Protein AF-A0A3R6ILR3-F1 (afdb_monomer)

Radius of gyration: 20.36 Å; Cα contacts (8 Å, |Δi|>4): 216; chains: 1; bounding box: 52×35×65 Å

Mean predicted aligned error: 4.68 Å

Foldseek 3Di:
DEAAAEDPPADLLLRLVSLVVCCLQQVCLVQWWRQFDPHPQDDDDPVQCVVVVHQPPPQFFPDRSRRVNRLPPIGTPNGDYDYDPVSYHYDYHQDPVRSLVSLLLCVLCLVVGPPSVVSVVVVVCLLPVLVVQLVVLVVQLVVCVVVVPVVSNVVSVVSNVVSLVVQLVVQCVSCCSPDVPDDSNCRVVSSNCVVVVNVVSVVVSVVDDSVVGTPDDD

Nearest PDB structures (foldseek):
  4whe-assembly1_A  TM=4.565E-01  e=4.156E+00  Escherichia coli K-12
  9had-assembly1_A  TM=4.867E-01  e=7.667E+00  Dermatophagoides farinae

Solvent-accessible surface area (backbone atoms only — not comparable to full-atom values): 12214 Å² total; per-residue (Å²): 64,33,50,58,45,65,37,85,87,32,57,60,70,56,44,52,52,50,52,55,54,45,50,55,31,51,52,37,14,69,74,39,24,27,53,41,38,97,42,100,34,73,79,78,60,68,68,59,40,61,72,65,52,59,72,65,93,55,68,58,42,72,57,54,68,50,28,50,49,31,43,72,67,25,43,78,76,69,30,67,68,50,78,56,76,90,65,47,44,77,39,77,58,66,49,75,65,54,51,54,48,56,54,42,40,49,63,66,46,50,81,78,44,69,72,44,66,65,56,48,51,54,54,46,50,69,56,45,54,62,51,52,54,51,52,51,41,51,50,50,31,52,50,18,55,77,68,67,35,62,67,55,30,50,52,28,52,50,50,47,50,49,54,52,51,54,48,26,53,53,49,38,66,66,38,44,82,84,45,77,82,61,62,50,84,52,45,50,59,51,60,68,44,44,61,59,52,52,48,53,49,53,55,50,46,71,74,45,70,69,57,83,46,32,64,61,80,127

Secondary structure (DSSP, 8-state):
-B-EEEPTTS-HHHHHHHHHHHHHHHHHHHHT-----SSS-----HHHHHHTTTTTT-TTBSS-HHHHHHHHH--TT----B--GGG-EEEPPPPHHHHHHHHHHHHHHGGG-TTHHHHHHHHHHHHHHHHHHHHHHHHHHHHHHHTT-HHHHHHHHHHHHHHHHHHHHHHHHHHHTT-TTS-GGGHHHHHHHHHHHHHHHHHHHHHS-SGGGBSS--

Organism: NCBI:txid165179

pLDDT: mean 91.29, std 5.54, range [48.09, 96.56]

Structure (mmCIF, N/CA/C/O backbone):
data_AF-A0A3R6ILR3-F1
#
_entry.id   AF-A0A3R6ILR3-F1
#
loop_
_atom_site.group_PDB
_atom_site.id
_atom_site.type_symbol
_atom_site.label_atom_id
_atom_site.label_alt_id
_atom_site.label_comp_id
_atom_site.label_asym_id
_atom_site.label_entity_id
_atom_site.label_seq_id
_atom_site.pdbx_PDB_ins_code
_atom_site.Cartn_x
_atom_site.Cartn_y
_atom_site.Cartn_z
_atom_site.occupancy
_atom_site.B_iso_or_equiv
_atom_site.auth_seq_id
_atom_site.auth_comp_id
_atom_site.auth_asym_id
_atom_site.auth_atom_id
_atom_site.pdbx_PDB_model_num
ATOM 1 N N . MET A 1 1 ? 0.992 -6.464 -16.273 1.00 92.69 1 MET A N 1
ATOM 2 C CA . MET A 1 1 ? 1.696 -6.332 -14.974 1.00 92.69 1 MET A CA 1
ATOM 3 C C . MET A 1 1 ? 1.187 -7.411 -14.042 1.00 92.69 1 MET A C 1
ATOM 5 O O . MET A 1 1 ? -0.019 -7.474 -13.853 1.00 92.69 1 MET A O 1
ATOM 9 N N . GLY A 1 2 ? 2.061 -8.242 -13.489 1.00 93.94 2 GLY A N 1
ATOM 10 C CA . GLY A 1 2 ? 1.676 -9.306 -12.565 1.00 93.94 2 GLY A CA 1
ATOM 11 C C . GLY A 1 2 ? 2.107 -9.040 -11.126 1.00 93.94 2 GLY A C 1
ATOM 12 O O . GLY A 1 2 ? 2.904 -8.136 -10.842 1.00 93.94 2 GLY A O 1
ATOM 13 N N . TYR A 1 3 ? 1.557 -9.832 -10.210 1.00 95.12 3 TYR A N 1
ATOM 14 C CA . TYR A 1 3 ? 1.951 -9.830 -8.807 1.00 95.12 3 TYR A CA 1
ATOM 15 C C . TYR A 1 3 ? 3.264 -10.603 -8.593 1.00 95.12 3 TYR A C 1
ATOM 17 O O . TYR A 1 3 ? 3.607 -11.516 -9.350 1.00 95.12 3 TYR A O 1
ATOM 25 N N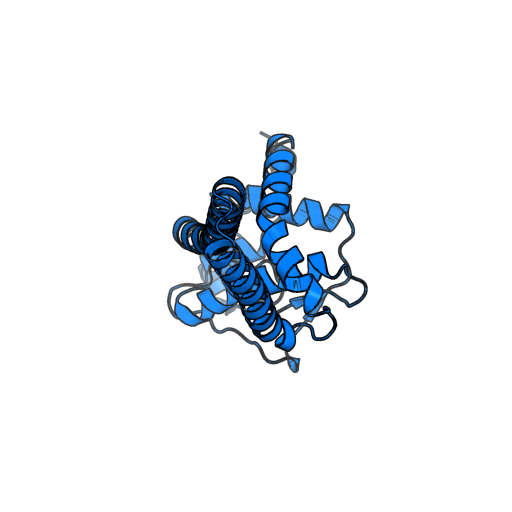 . VAL A 1 4 ? 4.025 -10.198 -7.573 1.00 95.38 4 VAL A N 1
ATOM 26 C CA . VAL A 1 4 ? 5.213 -10.920 -7.102 1.00 95.38 4 VAL A CA 1
ATOM 27 C C . VAL A 1 4 ? 5.116 -11.064 -5.593 1.00 95.38 4 VAL A C 1
ATOM 29 O O . VAL A 1 4 ? 5.166 -10.065 -4.866 1.00 95.38 4 VAL A O 1
ATOM 32 N N . ALA A 1 5 ? 4.976 -12.307 -5.146 1.00 94.69 5 ALA A N 1
ATOM 33 C CA . ALA A 1 5 ? 4.930 -12.676 -3.744 1.00 94.69 5 ALA A CA 1
ATOM 34 C C . ALA A 1 5 ? 6.331 -12.606 -3.124 1.00 94.69 5 ALA A C 1
ATOM 36 O O . ALA A 1 5 ? 7.346 -12.822 -3.791 1.00 94.69 5 ALA A O 1
ATOM 37 N N . LEU A 1 6 ? 6.384 -12.293 -1.832 1.00 95.44 6 LEU A N 1
ATOM 38 C CA . LEU A 1 6 ? 7.575 -12.540 -1.022 1.00 95.44 6 LEU A CA 1
ATOM 39 C C . LEU A 1 6 ? 7.429 -13.923 -0.400 1.00 95.44 6 LEU A C 1
ATOM 41 O O . LEU A 1 6 ? 6.322 -14.292 -0.012 1.00 95.44 6 LEU A O 1
ATOM 45 N N . ASP A 1 7 ? 8.532 -14.653 -0.309 1.00 93.94 7 ASP A N 1
ATOM 46 C CA . ASP A 1 7 ? 8.564 -15.970 0.319 1.00 93.94 7 ASP A CA 1
ATOM 47 C C . ASP A 1 7 ? 8.030 -15.988 1.767 1.00 93.94 7 ASP A C 1
ATOM 49 O O . ASP A 1 7 ? 7.866 -14.962 2.445 1.00 93.94 7 ASP A O 1
ATOM 53 N N . GLU A 1 8 ? 7.754 -17.191 2.267 1.00 91.94 8 GLU A N 1
ATOM 54 C CA . GLU A 1 8 ? 7.189 -17.369 3.605 1.00 91.94 8 GLU A CA 1
ATOM 55 C C . GLU A 1 8 ? 8.168 -16.996 4.726 1.00 91.94 8 GLU A C 1
ATOM 57 O O . GLU A 1 8 ? 7.726 -16.534 5.784 1.00 91.94 8 GLU A O 1
ATOM 62 N N . GLU A 1 9 ? 9.478 -17.107 4.475 1.00 93.50 9 GLU A N 1
ATOM 63 C CA . GLU A 1 9 ? 10.548 -16.702 5.397 1.00 93.50 9 GLU A CA 1
ATOM 64 C C . GLU A 1 9 ? 10.551 -15.188 5.663 1.00 93.50 9 GLU A C 1
ATOM 66 O O . GLU A 1 9 ? 11.005 -14.705 6.711 1.00 93.50 9 GLU A O 1
ATOM 71 N N . THR A 1 10 ? 9.997 -14.401 4.738 1.00 95.19 10 THR A N 1
ATOM 72 C CA . THR A 1 10 ? 9.845 -12.966 4.918 1.00 95.19 10 THR A CA 1
ATOM 73 C C . THR A 1 10 ? 8.923 -12.645 6.096 1.00 95.19 10 THR A C 1
ATOM 75 O O . THR A 1 10 ? 7.773 -13.074 6.189 1.00 95.19 10 THR A O 1
ATOM 78 N N . LYS A 1 11 ? 9.385 -11.742 6.972 1.00 95.62 11 LYS A N 1
ATOM 79 C CA . LYS A 1 11 ? 8.581 -11.184 8.075 1.00 95.62 11 LYS A CA 1
ATOM 80 C C . LYS A 1 11 ? 7.192 -10.748 7.587 1.00 95.62 11 LYS A C 1
ATOM 82 O O . LYS A 1 11 ? 7.097 -9.866 6.736 1.00 95.62 11 LYS A O 1
ATOM 87 N N . SER A 1 12 ? 6.134 -11.253 8.221 1.00 95.44 12 SER A N 1
ATOM 88 C CA . SER A 1 12 ? 4.726 -10.939 7.894 1.00 95.44 12 SER A CA 1
ATOM 89 C C . SER A 1 12 ? 4.424 -9.445 7.685 1.00 95.44 12 SER A C 1
ATOM 91 O O . SER A 1 12 ? 3.709 -9.091 6.756 1.00 95.44 12 SER A O 1
ATOM 93 N N . VAL A 1 13 ? 5.024 -8.541 8.471 1.00 95.50 13 VAL A N 1
ATOM 94 C CA . VAL A 1 13 ? 4.857 -7.081 8.293 1.00 95.50 13 VAL A CA 1
ATOM 95 C C . VAL A 1 13 ? 5.379 -6.564 6.942 1.00 95.50 13 VAL A C 1
ATOM 97 O O . VAL A 1 13 ? 4.846 -5.596 6.403 1.00 95.50 13 VAL A O 1
ATOM 100 N N . ARG A 1 14 ? 6.423 -7.190 6.385 1.00 95.69 14 ARG A N 1
ATOM 101 C CA . ARG A 1 14 ? 6.984 -6.859 5.067 1.00 95.69 14 ARG A CA 1
ATOM 102 C C . ARG A 1 14 ? 6.149 -7.452 3.941 1.00 95.69 14 ARG A C 1
ATOM 104 O O . ARG A 1 14 ? 5.895 -6.742 2.974 1.00 95.69 14 ARG A O 1
ATOM 111 N N . ARG A 1 15 ? 5.682 -8.697 4.094 1.00 96.06 15 ARG A N 1
ATOM 112 C CA . ARG A 1 15 ? 4.739 -9.322 3.151 1.00 96.06 15 ARG A CA 1
ATOM 113 C C . ARG A 1 15 ? 3.467 -8.483 3.040 1.00 96.06 15 ARG A C 1
ATOM 115 O O . ARG A 1 15 ? 3.132 -8.027 1.952 1.00 96.06 15 ARG A O 1
ATOM 122 N N . PHE A 1 16 ? 2.878 -8.122 4.183 1.00 95.81 16 PHE A N 1
ATOM 123 C CA . PHE A 1 16 ? 1.753 -7.190 4.287 1.00 95.81 16 PHE A CA 1
ATOM 124 C C . PHE A 1 16 ? 2.006 -5.869 3.539 1.00 95.81 16 PHE A C 1
ATOM 126 O O . PHE A 1 16 ? 1.178 -5.420 2.748 1.00 95.81 16 PHE A O 1
ATOM 133 N N . ASP A 1 17 ? 3.155 -5.231 3.779 1.00 94.69 17 ASP A N 1
ATOM 134 C CA . ASP A 1 17 ? 3.493 -3.949 3.155 1.00 94.69 17 ASP A CA 1
ATOM 135 C C . ASP A 1 17 ? 3.670 -4.070 1.631 1.00 94.69 17 ASP A C 1
ATOM 137 O O . ASP A 1 17 ? 3.227 -3.191 0.887 1.00 94.69 17 ASP A O 1
ATOM 141 N N . SER A 1 18 ? 4.251 -5.179 1.163 1.00 95.00 18 SER A N 1
ATOM 142 C CA . SER A 1 18 ? 4.390 -5.498 -0.261 1.00 95.00 18 SER A CA 1
ATOM 143 C C . SER A 1 18 ? 3.030 -5.727 -0.925 1.00 95.00 18 SER A C 1
ATOM 145 O O . SER A 1 18 ? 2.723 -5.069 -1.918 1.00 95.00 18 SER A O 1
ATOM 147 N N . ILE A 1 19 ? 2.171 -6.570 -0.336 1.00 95.25 19 ILE A N 1
ATOM 148 C CA . ILE A 1 19 ? 0.803 -6.848 -0.815 1.00 95.25 19 ILE A CA 1
ATOM 149 C C . ILE A 1 19 ? -0.004 -5.556 -0.908 1.00 95.25 19 ILE A C 1
ATOM 151 O O . ILE A 1 19 ? -0.610 -5.254 -1.933 1.00 95.25 19 ILE A O 1
ATOM 155 N N . ARG A 1 20 ? 0.035 -4.724 0.135 1.00 93.31 20 ARG A N 1
ATOM 156 C CA . ARG A 1 20 ? -0.697 -3.457 0.141 1.00 93.31 20 ARG A CA 1
ATOM 157 C C . ARG A 1 20 ? -0.213 -2.503 -0.953 1.00 93.31 20 ARG A C 1
ATOM 159 O O . ARG A 1 20 ? -1.019 -1.838 -1.600 1.00 93.31 20 ARG A O 1
ATOM 166 N N . LYS A 1 21 ? 1.100 -2.410 -1.181 1.00 93.38 21 LYS A N 1
ATOM 167 C CA . LYS A 1 21 ? 1.649 -1.609 -2.287 1.00 93.38 21 LYS A CA 1
ATOM 168 C C . LYS A 1 21 ? 1.251 -2.178 -3.644 1.00 93.38 21 LYS A C 1
ATOM 170 O O . LYS A 1 21 ? 0.964 -1.386 -4.541 1.00 93.38 21 LYS A O 1
ATOM 175 N N . ALA A 1 22 ? 1.228 -3.503 -3.784 1.00 94.69 22 ALA A N 1
ATOM 176 C CA . ALA A 1 22 ? 0.776 -4.187 -4.989 1.00 94.69 22 ALA A CA 1
ATOM 177 C C . ALA A 1 22 ? -0.682 -3.841 -5.296 1.00 94.69 22 ALA A C 1
ATOM 179 O O . ALA A 1 22 ? -0.972 -3.401 -6.404 1.00 94.69 22 ALA A O 1
ATOM 180 N N . TYR A 1 23 ? -1.558 -3.883 -4.290 1.00 92.56 23 TYR A N 1
ATOM 181 C CA . TYR A 1 23 ? -2.955 -3.466 -4.412 1.00 92.56 23 TYR A CA 1
ATOM 182 C C . TYR A 1 23 ? -3.112 -2.076 -5.025 1.00 92.56 23 TYR A C 1
ATOM 184 O O . TYR A 1 23 ? -3.887 -1.904 -5.961 1.00 92.56 23 TYR A O 1
ATOM 192 N N . TYR A 1 24 ? -2.361 -1.081 -4.545 1.00 92.88 24 TYR A N 1
ATOM 193 C CA . TYR A 1 24 ? -2.452 0.274 -5.093 1.00 92.88 24 TYR A CA 1
ATOM 194 C C . TYR A 1 24 ? -2.052 0.356 -6.561 1.00 92.88 24 TYR A C 1
ATOM 196 O O . TYR A 1 24 ? -2.715 1.050 -7.330 1.00 92.88 24 TYR A O 1
ATOM 204 N N . VAL A 1 25 ? -0.953 -0.298 -6.941 1.00 94.19 25 VAL A N 1
ATOM 205 C CA . VAL A 1 25 ? -0.439 -0.197 -8.313 1.00 94.19 25 VAL A CA 1
ATOM 206 C C . VAL A 1 25 ? -1.260 -1.035 -9.288 1.00 94.19 25 VAL A C 1
ATOM 208 O O . VAL A 1 25 ? -1.557 -0.548 -10.372 1.00 94.19 25 VAL A O 1
ATOM 211 N N . LEU A 1 26 ? -1.693 -2.234 -8.886 1.00 94.31 26 LEU A N 1
ATOM 212 C CA . LEU A 1 26 ? -2.506 -3.132 -9.708 1.00 94.31 26 LEU A CA 1
ATOM 213 C C . LEU A 1 26 ? -3.925 -2.588 -9.876 1.00 94.31 26 LEU A C 1
ATOM 215 O O . LEU A 1 26 ? -4.390 -2.464 -11.002 1.00 94.31 26 LEU A O 1
ATOM 219 N N . ARG A 1 27 ? -4.575 -2.135 -8.794 1.00 92.75 27 ARG A N 1
ATOM 220 C CA . ARG A 1 27 ? -5.899 -1.499 -8.888 1.00 92.75 27 ARG A CA 1
ATOM 221 C C . ARG A 1 27 ? -5.862 -0.257 -9.775 1.00 92.75 27 ARG A C 1
ATOM 223 O O . ARG A 1 27 ? -6.768 -0.047 -10.575 1.00 92.75 27 ARG A O 1
ATOM 230 N N . ARG A 1 28 ? -4.824 0.578 -9.649 1.00 93.44 28 ARG A N 1
ATOM 231 C CA . ARG A 1 28 ? -4.679 1.769 -10.497 1.00 93.44 28 ARG A CA 1
ATOM 232 C C . ARG A 1 28 ? -4.467 1.391 -11.965 1.00 93.44 28 ARG A C 1
ATOM 234 O O . ARG A 1 28 ? -5.075 2.026 -12.822 1.00 93.44 28 ARG A O 1
ATOM 241 N N . ALA A 1 29 ? -3.665 0.359 -12.230 1.00 94.00 29 ALA A N 1
ATOM 242 C CA . ALA A 1 29 ? -3.451 -0.177 -13.570 1.00 94.00 29 ALA A CA 1
ATOM 243 C C . ALA A 1 29 ? -4.748 -0.696 -14.203 1.00 94.00 29 ALA A C 1
ATOM 245 O O . ALA A 1 29 ? -5.040 -0.326 -15.332 1.00 94.00 29 ALA A O 1
ATOM 246 N N . GLN A 1 30 ? -5.556 -1.453 -13.455 1.00 93.12 30 GLN A N 1
ATOM 247 C CA . GLN A 1 30 ? -6.847 -1.973 -13.921 1.00 93.12 30 GLN A CA 1
ATOM 248 C C . GLN A 1 30 ? -7.877 -0.879 -14.210 1.00 93.12 30 GLN A C 1
ATOM 250 O O . GLN A 1 30 ? -8.678 -1.010 -15.127 1.00 93.12 30 GLN A O 1
ATOM 255 N N . GLN A 1 31 ? -7.907 0.175 -13.391 1.00 91.12 31 GLN A N 1
ATOM 256 C CA . GLN A 1 31 ? -8.954 1.194 -13.483 1.00 91.12 31 GLN A CA 1
ATOM 257 C C . GLN A 1 31 ? -8.615 2.325 -14.446 1.00 91.12 31 GLN A C 1
ATOM 259 O O . GLN A 1 31 ? -9.518 2.902 -15.045 1.00 91.12 31 GLN A O 1
ATOM 264 N N . THR A 1 32 ? -7.342 2.710 -14.530 1.00 91.69 32 THR A N 1
ATOM 265 C CA . THR A 1 32 ? -6.934 3.864 -15.331 1.00 91.69 32 THR A CA 1
ATOM 266 C C . THR A 1 32 ? -5.618 3.619 -16.049 1.00 91.69 32 THR A C 1
ATOM 268 O O . THR A 1 32 ? -5.606 3.559 -17.265 1.00 91.69 32 THR A O 1
ATOM 271 N N . TYR A 1 33 ? -4.498 3.512 -15.335 1.00 92.62 33 TYR A N 1
ATOM 272 C CA . TYR A 1 33 ? -3.163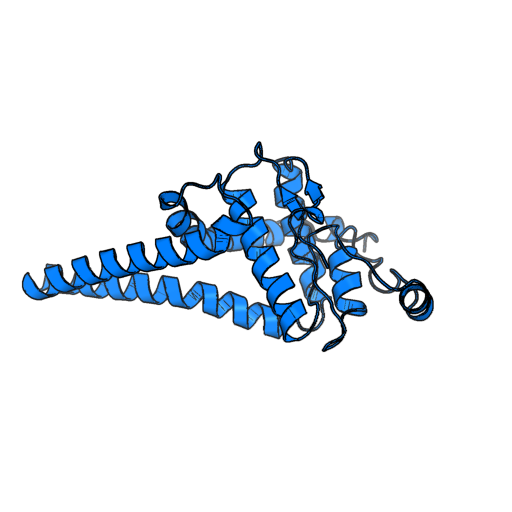 3.489 -15.936 1.00 92.62 33 TYR A CA 1
ATOM 273 C C . TYR A 1 33 ? -2.141 2.842 -15.004 1.00 92.62 33 TYR A C 1
ATOM 275 O O . TYR A 1 33 ? -2.258 2.936 -13.782 1.00 92.62 33 TYR A O 1
ATOM 283 N N . GLY A 1 34 ? -1.087 2.238 -15.544 1.00 92.94 34 GLY A N 1
ATOM 284 C CA . GLY A 1 34 ? 0.047 1.807 -14.727 1.00 92.94 34 GLY A CA 1
ATOM 285 C C . GLY A 1 34 ? 0.805 3.013 -14.168 1.00 92.94 34 GLY A C 1
ATOM 286 O O . GLY A 1 34 ? 1.345 3.831 -14.904 1.00 92.94 34 GLY A O 1
ATOM 287 N N . TYR A 1 35 ? 0.837 3.160 -12.842 1.00 93.25 35 TYR A N 1
ATOM 288 C CA . TYR A 1 35 ? 1.600 4.245 -12.216 1.00 93.25 35 TYR A CA 1
ATOM 289 C C . TYR A 1 35 ? 3.094 3.915 -12.134 1.00 93.25 35 TYR A C 1
ATOM 291 O O . TYR A 1 35 ? 3.927 4.720 -12.537 1.00 93.25 35 TYR A O 1
ATOM 299 N N . ARG A 1 36 ? 3.419 2.757 -11.552 1.00 93.62 36 ARG A N 1
ATOM 300 C CA . ARG A 1 36 ? 4.778 2.254 -11.314 1.00 93.62 36 ARG A CA 1
ATOM 301 C C . ARG A 1 36 ? 4.706 0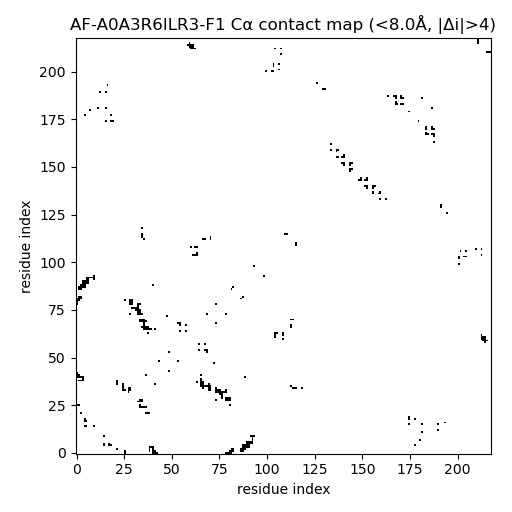.766 -10.945 1.00 93.62 36 ARG A C 1
ATOM 303 O O . ARG A 1 36 ? 3.630 0.307 -10.553 1.00 93.62 36 ARG A O 1
ATOM 310 N N . SER A 1 37 ? 5.826 0.044 -10.926 1.00 92.88 37 SER A N 1
ATOM 311 C CA . SER A 1 37 ? 5.885 -1.304 -10.348 1.00 92.88 37 SER A CA 1
ATOM 312 C C . SER A 1 37 ? 7.145 -1.538 -9.525 1.00 92.88 37 SER A C 1
ATOM 314 O O . SER A 1 37 ? 8.258 -1.437 -10.021 1.00 92.88 37 SER A O 1
ATOM 316 N N . HIS A 1 38 ? 6.958 -1.977 -8.279 1.00 90.81 38 HIS A N 1
ATOM 317 C CA . HIS A 1 38 ? 8.046 -2.510 -7.448 1.00 90.81 38 HIS A CA 1
ATOM 318 C C . HIS A 1 38 ? 8.258 -4.024 -7.641 1.00 90.81 38 HIS A C 1
ATOM 320 O O . HIS A 1 38 ? 9.161 -4.612 -7.040 1.00 90.81 38 HIS A O 1
ATOM 326 N N . MET A 1 39 ? 7.393 -4.646 -8.442 1.00 93.12 39 MET A N 1
ATOM 327 C CA . MET A 1 39 ? 7.331 -6.078 -8.684 1.00 93.12 39 MET A CA 1
ATOM 328 C C . MET A 1 39 ? 7.961 -6.363 -10.054 1.00 93.12 39 MET A C 1
ATOM 330 O O . MET A 1 39 ? 7.496 -5.785 -11.043 1.00 93.12 39 MET A O 1
ATOM 334 N N . PRO A 1 40 ? 8.996 -7.221 -10.139 1.00 90.81 40 PRO A N 1
ATOM 335 C CA . PRO A 1 40 ? 9.672 -7.578 -11.390 1.00 90.81 40 PRO A CA 1
ATOM 336 C C . PRO A 1 40 ? 8.838 -8.579 -12.213 1.00 90.81 40 PRO A C 1
ATOM 338 O O . PRO A 1 40 ? 9.326 -9.628 -12.608 1.00 90.81 40 PRO A O 1
ATOM 341 N N . ASN A 1 41 ? 7.558 -8.279 -12.424 1.00 95.00 41 ASN A N 1
ATOM 342 C CA . ASN A 1 41 ? 6.636 -9.069 -13.235 1.00 95.00 41 ASN A CA 1
ATOM 343 C C . ASN A 1 41 ? 5.904 -8.110 -14.177 1.00 95.00 41 ASN A C 1
ATOM 345 O O . ASN A 1 41 ? 4.769 -7.679 -13.952 1.00 95.00 41 ASN A O 1
ATOM 349 N N . VAL A 1 42 ? 6.633 -7.653 -15.190 1.00 93.81 42 VAL A N 1
ATOM 350 C CA . VAL A 1 42 ? 6.130 -6.726 -16.201 1.00 93.81 42 VAL A CA 1
ATOM 351 C C . VAL A 1 42 ? 6.503 -7.245 -17.579 1.00 93.81 42 VAL A C 1
ATOM 353 O O . VAL A 1 42 ? 7.601 -7.752 -17.784 1.00 93.81 42 VAL A O 1
ATOM 356 N N . ALA A 1 43 ? 5.581 -7.089 -18.519 1.00 92.62 43 ALA A N 1
ATOM 357 C CA . ALA A 1 43 ? 5.775 -7.414 -19.919 1.00 92.62 43 ALA A CA 1
ATOM 358 C C . ALA A 1 43 ? 5.332 -6.212 -20.752 1.00 92.62 43 ALA A C 1
ATOM 360 O O . A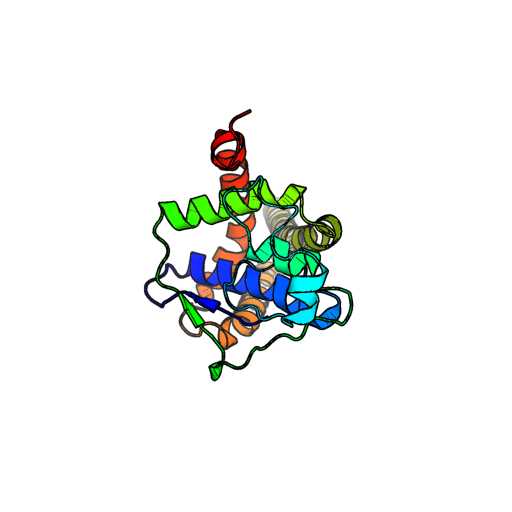LA A 1 43 ? 4.397 -5.501 -20.377 1.00 92.62 43 ALA A O 1
ATOM 361 N N . PHE A 1 44 ? 6.023 -5.983 -21.861 1.00 91.44 44 PHE A N 1
ATOM 362 C CA . PHE A 1 44 ? 5.775 -4.886 -22.789 1.00 91.44 44 PHE A CA 1
ATOM 363 C C . PHE A 1 44 ? 5.970 -5.381 -24.219 1.00 91.44 44 PHE A C 1
ATOM 365 O O . PHE A 1 44 ? 6.742 -6.310 -24.475 1.00 91.44 44 PHE A O 1
ATOM 372 N N . ARG A 1 45 ? 5.276 -4.757 -25.173 1.00 92.44 45 ARG A N 1
ATOM 373 C CA . ARG A 1 45 ? 5.455 -5.076 -26.587 1.00 92.44 45 ARG A CA 1
ATOM 374 C C . ARG A 1 45 ? 6.829 -4.577 -27.038 1.00 92.44 45 ARG A C 1
ATOM 376 O O . ARG A 1 45 ? 7.188 -3.422 -26.814 1.00 92.44 45 ARG A O 1
ATOM 383 N N . LYS A 1 46 ? 7.594 -5.441 -27.714 1.00 94.25 46 LYS A N 1
ATOM 384 C CA . LYS A 1 46 ? 8.941 -5.107 -28.207 1.00 94.25 46 LYS A CA 1
ATOM 385 C C . LYS A 1 46 ? 8.946 -3.859 -29.097 1.00 94.25 46 LYS A C 1
ATOM 387 O O . LYS A 1 46 ? 9.851 -3.045 -28.970 1.00 94.25 46 LYS A O 1
ATOM 392 N N . SER A 1 47 ? 7.954 -3.700 -29.978 1.00 95.00 47 SER A N 1
ATOM 393 C CA . SER A 1 47 ? 7.852 -2.526 -30.860 1.00 95.00 47 SER A CA 1
ATOM 394 C C . SER A 1 47 ? 7.803 -1.222 -30.075 1.00 95.00 47 SER A C 1
ATOM 396 O O . SER A 1 47 ? 8.511 -0.281 -30.416 1.00 95.00 47 SER A O 1
ATOM 398 N N . ASP A 1 48 ? 7.011 -1.192 -29.006 1.00 92.44 48 ASP A N 1
ATOM 399 C CA . ASP A 1 48 ? 6.767 0.015 -28.223 1.00 92.44 48 ASP A CA 1
ATOM 400 C C . ASP A 1 48 ? 8.027 0.348 -27.423 1.00 92.44 48 ASP A C 1
ATOM 402 O O . ASP A 1 48 ? 8.496 1.483 -27.451 1.00 92.44 48 ASP A O 1
ATOM 406 N N . PHE A 1 49 ? 8.661 -0.673 -26.834 1.00 92.38 49 PHE A N 1
ATOM 407 C CA . PHE A 1 49 ? 9.943 -0.530 -26.145 1.00 92.38 49 PHE A CA 1
ATOM 408 C C . PHE A 1 49 ? 11.044 0.039 -27.048 1.00 92.38 49 PHE A C 1
ATOM 410 O O . PHE A 1 49 ? 11.797 0.914 -26.627 1.00 92.38 49 PHE A O 1
ATOM 417 N N . MET A 1 50 ? 11.144 -0.436 -28.293 1.00 93.62 50 MET A N 1
ATOM 418 C CA . MET A 1 50 ? 12.137 0.078 -29.240 1.00 93.62 50 MET A CA 1
ATOM 419 C C . MET A 1 50 ? 11.796 1.495 -29.713 1.00 93.62 50 MET A C 1
ATOM 421 O O . MET A 1 50 ? 12.693 2.326 -29.830 1.00 93.62 50 MET A O 1
ATOM 425 N N . LYS A 1 51 ? 10.512 1.783 -29.958 1.00 92.62 51 LYS A N 1
ATOM 426 C CA . LYS A 1 51 ? 10.038 3.092 -30.427 1.00 92.62 51 LYS A CA 1
ATOM 427 C C . LYS A 1 51 ? 10.355 4.206 -29.429 1.00 92.62 51 LYS A C 1
ATOM 429 O O . LYS A 1 51 ? 10.856 5.253 -29.823 1.00 92.62 51 LYS A O 1
ATOM 434 N N . GLU A 1 52 ? 10.116 3.959 -28.146 1.00 89.00 52 GLU A N 1
ATOM 435 C CA . GLU A 1 52 ? 10.310 4.944 -27.076 1.00 89.00 52 GLU A CA 1
ATOM 436 C C . GLU A 1 52 ? 11.718 4.879 -26.454 1.00 89.00 52 GLU A C 1
ATOM 438 O O . GLU A 1 52 ? 11.943 5.394 -25.359 1.00 89.00 52 GLU A O 1
ATOM 443 N N . GLN A 1 53 ? 12.692 4.247 -27.119 1.00 89.69 53 GLN A N 1
ATOM 444 C CA . GLN A 1 53 ? 14.088 4.163 -26.661 1.00 89.69 53 GLN A CA 1
ATOM 445 C C . GLN A 1 53 ? 14.270 3.488 -25.285 1.00 89.69 53 GLN A C 1
ATOM 447 O O . GLN A 1 53 ? 15.148 3.850 -24.496 1.00 89.69 53 GLN A O 1
ATOM 452 N N . GLY A 1 54 ? 13.434 2.502 -24.956 1.00 88.44 54 GLY A N 1
ATOM 453 C CA . GLY A 1 54 ? 13.606 1.635 -23.790 1.00 88.44 54 GLY A CA 1
ATOM 454 C C . GLY A 1 54 ? 13.802 2.400 -22.476 1.00 88.44 54 GLY A C 1
ATOM 455 O O . GLY A 1 54 ? 12.949 3.199 -22.070 1.00 88.44 54 GLY A O 1
ATOM 456 N N . TYR A 1 55 ? 14.943 2.145 -21.829 1.00 85.94 55 TYR A N 1
ATOM 457 C CA . TYR A 1 55 ? 15.358 2.714 -20.538 1.00 85.94 55 TYR A CA 1
ATOM 458 C C . TYR A 1 55 ? 15.877 4.161 -20.602 1.00 85.94 55 TYR A C 1
ATOM 460 O O . TYR A 1 55 ? 16.175 4.750 -19.558 1.00 85.94 55 TYR A O 1
ATOM 468 N N . GLN A 1 56 ? 16.002 4.754 -21.792 1.00 83.62 56 GLN A N 1
ATOM 469 C CA . GLN A 1 56 ? 16.499 6.119 -21.934 1.00 83.62 56 GLN A CA 1
ATOM 470 C C . GLN A 1 56 ? 15.584 7.123 -21.208 1.00 83.62 56 GLN A C 1
ATOM 472 O O . GLN A 1 56 ? 14.354 6.999 -21.232 1.00 83.62 56 GLN A O 1
ATOM 477 N N . GLY A 1 57 ? 16.206 8.113 -20.557 1.00 77.62 57 GLY A N 1
ATOM 478 C CA . GLY A 1 57 ? 15.540 9.169 -19.783 1.00 77.62 57 GLY A CA 1
ATOM 479 C C . GLY A 1 57 ? 15.601 8.992 -18.262 1.00 77.62 57 GLY A C 1
ATOM 480 O O . GLY A 1 57 ? 15.345 9.946 -17.545 1.00 77.62 57 GLY A O 1
ATOM 481 N N . ASN A 1 58 ? 15.992 7.811 -17.763 1.00 79.69 58 ASN A N 1
ATOM 482 C CA . ASN A 1 58 ? 16.049 7.527 -16.318 1.00 79.69 58 ASN A CA 1
ATOM 483 C C . ASN A 1 58 ? 17.396 6.940 -15.859 1.00 79.69 58 ASN A C 1
ATOM 485 O O . ASN A 1 58 ? 17.503 6.391 -14.764 1.00 79.69 58 ASN A O 1
ATOM 489 N N . LEU A 1 59 ? 18.430 7.060 -16.700 1.00 76.69 59 LEU A N 1
ATOM 490 C CA . LEU A 1 59 ? 19.774 6.511 -16.464 1.00 76.69 59 LEU A CA 1
ATOM 491 C C . LEU A 1 59 ? 20.514 7.191 -15.304 1.00 76.69 59 LEU A C 1
ATOM 493 O O . LEU A 1 59 ? 21.508 6.659 -14.815 1.00 76.69 59 LEU A O 1
ATOM 497 N N . GLU A 1 60 ? 20.027 8.347 -14.849 1.00 82.12 60 GLU A N 1
ATOM 498 C CA . GLU A 1 60 ? 20.573 9.049 -13.689 1.00 82.12 60 GLU A CA 1
ATOM 499 C C . GLU A 1 60 ? 20.352 8.290 -12.373 1.00 82.12 60 GLU A C 1
ATOM 501 O O . GLU A 1 60 ? 21.065 8.548 -11.411 1.00 82.12 60 GLU A O 1
ATOM 506 N N . TYR A 1 61 ? 19.402 7.349 -12.312 1.00 84.94 61 TYR A N 1
ATOM 507 C CA . TYR A 1 61 ? 19.076 6.599 -11.100 1.00 84.94 61 TYR A CA 1
ATOM 508 C C . TYR A 1 61 ? 19.714 5.210 -11.082 1.00 84.94 61 TYR A C 1
ATOM 510 O O . TYR A 1 61 ? 19.649 4.463 -12.053 1.00 84.94 61 TYR A O 1
ATOM 518 N N . VAL A 1 62 ? 20.245 4.811 -9.921 1.00 85.44 62 VAL A N 1
ATOM 519 C CA . VAL A 1 62 ? 20.854 3.477 -9.734 1.00 85.44 62 VAL A CA 1
ATOM 520 C C . VAL A 1 62 ? 19.812 2.346 -9.760 1.00 85.44 62 VAL A C 1
ATOM 522 O O . VAL A 1 62 ? 20.135 1.214 -10.114 1.00 85.44 62 VAL A O 1
ATOM 525 N N . ARG A 1 63 ? 18.566 2.622 -9.347 1.00 88.25 63 ARG A N 1
ATOM 526 C CA . ARG A 1 63 ? 17.448 1.660 -9.307 1.00 88.25 63 ARG A CA 1
ATOM 527 C C . ARG A 1 63 ? 16.115 2.341 -9.599 1.00 88.25 63 ARG A C 1
ATOM 529 O O . ARG A 1 63 ? 15.990 3.554 -9.449 1.00 88.25 63 ARG A O 1
ATOM 536 N N . GLY A 1 64 ? 15.097 1.537 -9.898 1.00 87.06 64 GLY A N 1
ATOM 537 C CA . GLY A 1 64 ? 13.736 2.009 -10.185 1.00 87.06 64 GLY A CA 1
ATOM 538 C C . GLY A 1 64 ? 13.316 1.749 -11.627 1.00 87.06 64 GLY A C 1
ATOM 539 O O . GLY A 1 64 ? 12.307 2.272 -12.079 1.00 87.06 64 GLY A O 1
ATOM 540 N N . GLU A 1 65 ? 14.067 0.917 -12.338 1.00 89.88 65 GLU A N 1
ATOM 541 C CA . GLU A 1 65 ? 13.888 0.556 -13.734 1.00 89.88 65 GLU A CA 1
ATOM 542 C C . GLU A 1 65 ? 12.432 0.196 -14.069 1.00 89.88 65 GLU A C 1
ATOM 544 O O . GLU A 1 65 ? 11.856 0.753 -14.999 1.00 89.88 65 GLU A O 1
ATOM 549 N N . TYR A 1 66 ? 11.784 -0.639 -13.256 1.00 91.69 66 TYR A N 1
ATOM 550 C CA . TYR A 1 66 ? 10.383 -1.020 -13.452 1.00 91.69 66 TYR A CA 1
ATOM 551 C C . TYR A 1 66 ? 9.392 0.097 -13.120 1.00 91.69 66 TYR A C 1
ATOM 553 O O . TYR A 1 66 ? 8.331 0.176 -13.740 1.00 91.69 66 TYR A O 1
ATOM 561 N N . ASP A 1 67 ? 9.720 0.966 -12.160 1.00 92.94 67 ASP A N 1
ATOM 562 C CA . ASP A 1 67 ? 8.893 2.130 -11.855 1.00 92.94 67 ASP A CA 1
ATOM 563 C C . ASP A 1 67 ? 8.854 3.066 -13.060 1.00 92.94 67 ASP A C 1
ATOM 565 O O . ASP A 1 67 ? 7.772 3.470 -13.475 1.00 92.94 67 ASP A O 1
ATOM 569 N N . PHE A 1 68 ? 10.015 3.329 -13.659 1.00 92.81 68 PHE A N 1
ATOM 570 C CA . PHE A 1 68 ? 10.151 4.190 -14.826 1.00 92.81 68 PHE A CA 1
ATOM 571 C C . PHE A 1 68 ? 9.552 3.593 -16.090 1.00 92.81 68 PHE A C 1
ATOM 573 O O . PHE A 1 68 ? 8.838 4.292 -16.800 1.00 92.81 68 PHE A O 1
ATOM 580 N N . LEU A 1 69 ? 9.792 2.307 -16.365 1.00 92.69 69 LEU A N 1
ATOM 581 C CA . LEU A 1 69 ? 9.187 1.648 -17.520 1.00 92.69 69 LEU A CA 1
ATOM 582 C C . LEU A 1 69 ? 7.661 1.691 -17.420 1.00 92.69 69 LEU A C 1
ATOM 584 O O . LEU A 1 69 ? 6.997 2.174 -18.329 1.00 92.69 69 LEU A O 1
ATOM 588 N N . VAL A 1 70 ? 7.081 1.258 -16.300 1.00 93.88 70 VAL A N 1
ATOM 589 C CA . VAL A 1 70 ? 5.621 1.312 -16.160 1.00 93.88 70 VAL A CA 1
ATOM 590 C C . VAL A 1 70 ? 5.128 2.752 -16.276 1.00 93.88 70 VAL A C 1
ATOM 592 O O . VAL A 1 70 ? 4.192 3.006 -17.020 1.00 93.88 70 VAL A O 1
ATOM 595 N N . ASN A 1 71 ? 5.783 3.712 -15.627 1.00 93.50 71 ASN A N 1
ATOM 596 C CA . ASN A 1 71 ? 5.369 5.108 -15.709 1.00 93.50 71 ASN A CA 1
ATOM 597 C C . ASN A 1 71 ? 5.481 5.706 -17.123 1.00 93.50 71 ASN A C 1
ATOM 599 O O . ASN A 1 71 ? 4.698 6.585 -17.460 1.00 93.50 71 ASN A O 1
ATOM 603 N N . LYS A 1 72 ? 6.404 5.222 -17.954 1.00 92.06 72 LYS A N 1
ATOM 604 C CA . LYS A 1 72 ? 6.600 5.688 -19.331 1.00 92.06 72 LYS A CA 1
ATOM 605 C C . LYS A 1 72 ? 5.606 5.065 -20.311 1.00 92.06 72 LYS A C 1
ATOM 607 O O . LYS A 1 72 ? 5.022 5.779 -21.111 1.00 92.06 72 LYS A O 1
ATOM 612 N N . TYR A 1 73 ? 5.398 3.750 -20.232 1.00 91.75 73 TYR A N 1
ATOM 613 C CA . TYR A 1 73 ? 4.639 2.994 -21.240 1.00 91.75 73 TYR A CA 1
ATOM 614 C C . TYR A 1 73 ? 3.158 2.796 -20.894 1.00 91.75 73 TYR A C 1
ATOM 616 O O . TYR A 1 73 ? 2.343 2.531 -21.772 1.00 91.75 73 TYR A O 1
ATOM 624 N N . ALA A 1 74 ? 2.785 2.879 -19.616 1.00 91.38 74 ALA A N 1
ATOM 625 C CA . ALA A 1 74 ? 1.436 2.551 -19.173 1.00 91.38 74 ALA A CA 1
ATOM 626 C C . ALA A 1 74 ? 0.498 3.765 -19.266 1.00 91.38 74 ALA A C 1
ATOM 628 O O . ALA A 1 74 ? 0.223 4.448 -18.267 1.00 91.38 74 ALA A O 1
ATOM 629 N N . HIS A 1 75 ? 0.022 4.049 -20.477 1.00 87.88 75 HIS A N 1
ATOM 630 C CA . HIS A 1 75 ? -1.004 5.061 -20.727 1.00 87.88 75 HIS A CA 1
ATOM 631 C C . HIS A 1 75 ? -2.388 4.613 -20.229 1.00 87.88 75 HIS A C 1
ATOM 633 O O . HIS A 1 75 ? -2.568 3.514 -19.695 1.00 87.88 75 HIS A O 1
ATOM 639 N N . CYS A 1 76 ? -3.365 5.518 -20.317 1.00 87.88 76 CYS A N 1
ATOM 640 C CA . CYS A 1 76 ? -4.716 5.261 -19.831 1.00 87.88 76 CYS A CA 1
ATOM 641 C C . CYS A 1 76 ? -5.392 4.160 -20.663 1.00 87.88 76 CYS A C 1
ATOM 643 O O . CYS A 1 76 ? -5.515 4.319 -21.870 1.00 87.88 76 CYS A O 1
ATOM 645 N N . GLY A 1 77 ? -5.831 3.073 -20.026 1.00 84.88 77 GLY A N 1
ATOM 646 C CA . GLY A 1 77 ? -6.466 1.923 -20.681 1.00 84.88 77 GLY A CA 1
ATOM 647 C C . GLY A 1 77 ? -5.498 0.886 -21.265 1.00 84.88 77 GLY A C 1
ATOM 648 O O . GLY A 1 77 ? -5.910 -0.238 -21.529 1.00 84.88 77 GLY A O 1
ATOM 649 N N . ASP A 1 78 ? -4.206 1.201 -21.374 1.00 87.62 78 ASP A N 1
ATOM 650 C CA . ASP A 1 78 ? -3.227 0.364 -22.090 1.00 87.62 78 ASP A CA 1
ATOM 651 C C . ASP A 1 78 ? -2.530 -0.682 -21.202 1.00 87.62 78 ASP A C 1
ATOM 653 O O . ASP A 1 78 ? -1.553 -1.316 -21.597 1.00 87.62 78 ASP A O 1
ATOM 657 N N . THR A 1 79 ? -2.990 -0.863 -19.961 1.00 92.31 79 THR A N 1
ATOM 658 C CA . THR A 1 79 ? -2.336 -1.757 -18.994 1.00 92.31 79 THR A CA 1
ATOM 659 C C . THR A 1 79 ? -3.230 -2.919 -18.602 1.00 92.31 79 THR A C 1
ATOM 661 O O . THR A 1 79 ? -4.141 -2.769 -17.795 1.00 92.31 79 THR A O 1
ATOM 664 N N . ALA A 1 80 ? -2.897 -4.114 -19.084 1.00 92.56 80 ALA A N 1
ATOM 665 C CA . ALA A 1 80 ? -3.454 -5.350 -18.548 1.00 92.56 80 ALA A CA 1
ATOM 666 C C . ALA A 1 80 ? -2.722 -5.766 -17.259 1.00 92.56 80 ALA A C 1
ATOM 668 O O . ALA A 1 80 ? -1.490 -5.654 -17.150 1.00 92.56 80 ALA A O 1
ATOM 669 N N . THR A 1 81 ? -3.466 -6.284 -16.283 1.00 93.69 81 THR A N 1
ATOM 670 C CA . THR A 1 81 ? -2.905 -6.897 -15.072 1.00 93.69 81 THR A CA 1
ATOM 671 C C . THR A 1 81 ? -3.235 -8.374 -15.016 1.00 93.69 81 THR A C 1
ATOM 673 O O . THR A 1 81 ? -4.386 -8.723 -15.255 1.00 93.69 81 THR A O 1
ATOM 676 N N . GLU A 1 82 ? -2.266 -9.191 -14.621 1.00 92.50 82 GLU A N 1
ATOM 677 C CA . GLU A 1 82 ? -2.466 -10.617 -14.387 1.00 92.50 82 GLU A CA 1
ATOM 678 C C . GLU A 1 82 ? -2.458 -10.886 -12.880 1.00 92.50 82 GLU A C 1
ATOM 680 O O . GLU A 1 82 ? -1.528 -10.473 -12.178 1.00 92.50 82 GLU A O 1
ATOM 685 N N . LEU A 1 83 ? -3.530 -11.502 -12.386 1.00 89.94 83 LEU A N 1
ATOM 686 C CA . LEU A 1 83 ? -3.740 -11.783 -10.964 1.00 89.94 83 LEU A CA 1
ATOM 687 C C . LEU A 1 83 ? -3.862 -13.278 -10.680 1.00 89.94 83 LEU A C 1
ATOM 689 O O . LEU A 1 83 ? -3.881 -13.630 -9.504 1.00 89.94 83 LEU A O 1
ATOM 693 N N . ASP A 1 84 ? -3.903 -14.131 -11.706 1.00 91.06 84 ASP A N 1
ATOM 694 C CA . ASP A 1 84 ? -3.905 -15.579 -11.527 1.00 91.06 84 ASP A CA 1
ATOM 695 C C . ASP A 1 84 ? -2.680 -16.025 -10.713 1.00 91.06 84 ASP A C 1
ATOM 697 O O . ASP A 1 84 ? -1.558 -15.564 -10.956 1.00 91.06 84 ASP A O 1
ATOM 701 N N . CYS A 1 85 ? -2.905 -16.896 -9.726 1.00 88.62 85 CYS A N 1
ATOM 702 C CA . CYS A 1 85 ? -1.854 -17.427 -8.867 1.00 88.62 85 CYS A CA 1
ATOM 703 C C . CYS A 1 85 ? -0.798 -18.206 -9.656 1.00 88.62 85 CYS A C 1
ATOM 705 O O . CYS A 1 85 ? 0.373 -18.174 -9.278 1.00 88.62 85 CYS A O 1
ATOM 707 N N . ASP A 1 86 ? -1.174 -18.806 -10.788 1.00 91.69 86 ASP A N 1
ATOM 708 C CA . ASP A 1 86 ? -0.251 -19.531 -11.666 1.00 91.69 86 ASP A CA 1
ATOM 709 C C . ASP A 1 86 ? 0.745 -18.594 -12.375 1.00 91.69 86 ASP A C 1
ATOM 711 O O . ASP A 1 86 ? 1.810 -19.018 -12.825 1.00 91.69 86 ASP A O 1
ATOM 715 N N . ALA A 1 87 ? 0.438 -17.294 -12.445 1.00 91.81 87 ALA A N 1
ATOM 716 C CA . ALA A 1 87 ? 1.295 -16.271 -13.041 1.00 91.81 87 ALA A CA 1
ATOM 717 C C . ALA A 1 87 ? 2.147 -15.505 -12.011 1.00 91.81 87 ALA A C 1
ATOM 719 O O . ALA A 1 87 ? 2.885 -14.573 -12.370 1.00 91.81 87 ALA A O 1
ATOM 720 N N . TRP A 1 88 ? 2.030 -15.833 -10.721 1.00 94.19 88 TRP A N 1
ATOM 721 C CA . TRP A 1 88 ? 2.785 -15.155 -9.673 1.00 94.19 88 TRP A CA 1
ATOM 722 C C . TRP A 1 88 ? 4.234 -15.615 -9.664 1.00 94.19 88 TRP A C 1
ATOM 724 O O . TRP A 1 88 ? 4.544 -16.801 -9.715 1.00 94.19 88 TRP A O 1
ATOM 734 N N . LEU A 1 89 ? 5.143 -14.653 -9.525 1.00 95.38 89 LEU A N 1
ATOM 735 C CA . LEU A 1 89 ? 6.536 -14.963 -9.217 1.00 95.38 89 LEU A CA 1
ATOM 736 C C . LEU A 1 89 ? 6.741 -14.900 -7.707 1.00 95.38 89 LEU A C 1
ATOM 738 O O . LEU A 1 89 ? 6.133 -14.071 -7.027 1.00 95.38 89 LEU A O 1
ATOM 742 N N . ILE A 1 90 ? 7.649 -15.723 -7.196 1.00 94.69 90 ILE A N 1
ATOM 743 C CA . ILE A 1 90 ? 8.068 -15.698 -5.795 1.00 94.69 90 ILE A CA 1
ATOM 744 C C . ILE A 1 90 ? 9.466 -15.089 -5.734 1.00 94.69 90 ILE A C 1
ATOM 746 O O . ILE A 1 90 ? 10.365 -15.477 -6.479 1.00 94.69 90 ILE A O 1
ATOM 750 N N . ARG A 1 91 ? 9.646 -14.102 -4.859 1.00 93.81 91 ARG A N 1
ATOM 751 C CA . ARG A 1 91 ? 10.936 -13.470 -4.584 1.00 93.81 91 ARG A CA 1
ATOM 752 C C . ARG A 1 91 ? 11.410 -13.856 -3.186 1.00 93.81 91 ARG A C 1
ATOM 754 O O . ARG A 1 91 ? 10.653 -13.748 -2.224 1.00 93.81 91 ARG A O 1
ATOM 761 N N . GLU A 1 92 ? 12.688 -14.203 -3.099 1.00 94.62 92 GLU A N 1
ATOM 762 C CA . GLU A 1 92 ? 13.385 -14.495 -1.845 1.00 94.62 92 GLU A CA 1
ATOM 763 C C . GLU A 1 92 ? 13.319 -13.346 -0.830 1.00 94.62 92 GLU A C 1
ATOM 765 O O . GLU A 1 92 ? 13.236 -12.155 -1.181 1.00 94.62 92 GLU A O 1
ATOM 770 N N . ALA A 1 93 ? 13.432 -13.713 0.445 1.00 94.12 93 ALA A N 1
ATOM 771 C CA . ALA A 1 93 ? 13.365 -12.809 1.568 1.00 94.12 93 ALA A CA 1
ATOM 772 C C . ALA A 1 93 ? 14.413 -11.699 1.445 1.00 94.12 93 ALA A C 1
ATOM 774 O O . ALA A 1 93 ? 15.624 -11.943 1.501 1.00 94.12 93 ALA A O 1
ATOM 775 N N . PRO A 1 94 ? 13.997 -10.423 1.349 1.00 93.69 94 PRO A N 1
ATOM 776 C CA . PRO A 1 94 ? 14.957 -9.346 1.264 1.00 93.69 94 PRO A CA 1
ATOM 777 C C . PRO A 1 94 ? 15.699 -9.224 2.593 1.00 93.69 94 PRO A C 1
ATOM 779 O O . PRO A 1 94 ? 15.094 -9.087 3.667 1.00 93.69 94 PRO A O 1
ATOM 782 N N . SER A 1 95 ? 17.029 -9.148 2.510 1.00 95.88 95 SER A N 1
ATOM 783 C CA . SER A 1 95 ? 17.862 -8.795 3.658 1.00 95.88 95 SER A CA 1
ATOM 784 C C . SER A 1 95 ? 17.396 -7.476 4.285 1.00 95.88 95 SER A C 1
ATOM 786 O O . SER A 1 95 ? 16.777 -6.624 3.639 1.00 95.88 95 SER A O 1
ATOM 788 N N . ASN A 1 96 ? 17.713 -7.255 5.565 1.00 93.75 96 ASN A N 1
ATOM 789 C CA . ASN A 1 96 ? 17.359 -5.997 6.228 1.00 93.75 96 ASN A CA 1
ATOM 790 C C . ASN A 1 96 ? 17.887 -4.780 5.455 1.00 93.75 96 ASN A C 1
ATOM 792 O O . ASN A 1 96 ? 17.156 -3.807 5.288 1.00 93.75 96 ASN A O 1
ATOM 796 N N . LYS A 1 97 ? 19.121 -4.833 4.943 1.00 93.19 97 LYS A N 1
ATOM 797 C CA . LYS A 1 97 ? 19.686 -3.759 4.116 1.00 93.19 97 LYS A CA 1
ATOM 798 C C . LYS A 1 97 ? 18.921 -3.613 2.797 1.00 93.19 97 LYS A C 1
ATOM 800 O O . LYS A 1 97 ? 18.512 -2.504 2.467 1.00 93.19 97 LYS A O 1
ATOM 805 N N . GLY A 1 98 ? 18.656 -4.720 2.099 1.00 92.88 98 GLY A N 1
ATOM 806 C CA . GLY A 1 98 ? 17.923 -4.728 0.829 1.00 92.88 98 GLY A CA 1
ATOM 807 C C . GLY A 1 98 ? 16.522 -4.125 0.942 1.00 92.88 98 GLY A C 1
ATOM 808 O O . GLY A 1 98 ? 16.154 -3.269 0.141 1.00 92.88 98 GLY A O 1
ATOM 809 N N . TRP A 1 99 ? 15.780 -4.487 1.994 1.00 94.56 99 TRP A N 1
ATOM 810 C CA . TRP A 1 99 ? 14.452 -3.934 2.269 1.00 94.56 99 TRP A CA 1
ATOM 811 C C . TRP A 1 99 ? 14.487 -2.413 2.416 1.00 94.56 99 TRP A C 1
ATOM 813 O O . TRP A 1 99 ? 13.729 -1.701 1.759 1.00 94.56 99 TRP A O 1
ATOM 823 N N . HIS A 1 100 ? 15.380 -1.897 3.260 1.00 93.56 100 HIS A N 1
ATOM 824 C CA . HIS A 1 100 ? 15.466 -0.459 3.494 1.00 93.56 100 HIS A CA 1
ATOM 825 C C . HIS A 1 100 ? 15.963 0.297 2.265 1.00 93.56 100 HIS A C 1
ATOM 827 O O . HIS A 1 100 ? 15.392 1.329 1.926 1.00 93.56 100 HIS A O 1
ATOM 833 N N . ASN A 1 101 ? 16.964 -0.236 1.566 1.00 92.88 101 ASN A N 1
ATOM 834 C CA . ASN A 1 101 ? 17.478 0.379 0.350 1.00 92.88 101 ASN A CA 1
ATOM 835 C C . ASN A 1 101 ? 16.389 0.477 -0.722 1.00 92.88 101 ASN A C 1
ATOM 837 O O . ASN A 1 101 ? 16.228 1.542 -1.303 1.00 92.88 101 ASN A O 1
ATOM 841 N N . ALA A 1 102 ? 15.565 -0.559 -0.917 1.00 92.38 102 ALA A N 1
ATOM 842 C CA . ALA A 1 102 ? 14.440 -0.503 -1.856 1.00 92.38 102 ALA A CA 1
ATOM 843 C C . ALA A 1 102 ? 13.467 0.654 -1.552 1.00 92.38 102 ALA A C 1
ATOM 845 O O . ALA A 1 102 ? 12.970 1.314 -2.463 1.00 92.38 102 ALA A O 1
ATOM 846 N N . HIS A 1 103 ? 13.228 0.942 -0.270 1.00 93.44 103 HIS A N 1
ATOM 847 C CA . HIS A 1 103 ? 12.387 2.065 0.142 1.00 93.44 103 HIS A CA 1
ATOM 848 C C . HIS A 1 103 ? 13.058 3.423 -0.091 1.00 93.44 103 HIS A C 1
ATOM 850 O O . HIS A 1 1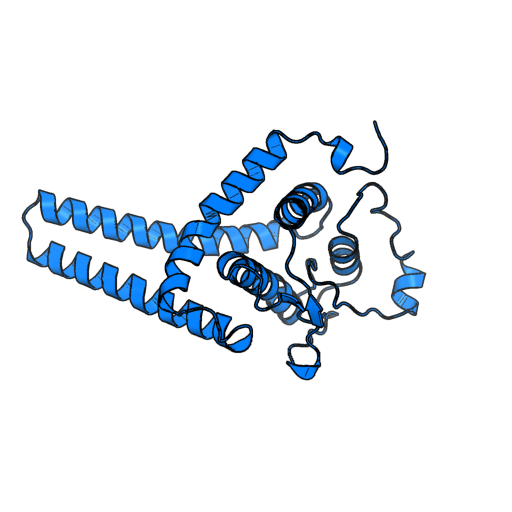03 ? 12.386 4.373 -0.488 1.00 93.44 103 HIS A O 1
ATOM 856 N N . LEU A 1 104 ? 14.370 3.516 0.140 1.00 93.56 104 LEU A N 1
ATOM 857 C CA . LEU A 1 104 ? 15.144 4.734 -0.101 1.00 93.56 104 LEU A CA 1
ATOM 858 C C . LEU A 1 104 ? 15.255 5.048 -1.597 1.00 93.56 104 LEU A C 1
ATOM 860 O O . LEU A 1 104 ? 14.998 6.185 -1.987 1.00 93.56 104 LEU A O 1
ATOM 864 N N . TYR A 1 105 ? 15.538 4.042 -2.430 1.00 92.38 105 TYR A N 1
ATOM 865 C CA . TYR A 1 105 ? 15.556 4.181 -3.889 1.00 92.38 105 TYR A CA 1
ATOM 866 C C . TYR A 1 105 ? 14.203 4.653 -4.415 1.00 92.38 105 TYR A C 1
ATOM 868 O O . TYR A 1 105 ? 14.152 5.611 -5.177 1.00 92.38 105 TYR A O 1
ATOM 876 N N . LEU A 1 106 ? 13.102 4.070 -3.928 1.00 91.62 106 LEU A N 1
ATOM 877 C CA . LEU A 1 106 ? 11.762 4.545 -4.268 1.00 91.62 106 LEU A CA 1
ATOM 878 C C . LEU A 1 106 ? 11.551 6.012 -3.871 1.00 91.62 106 LEU A C 1
ATOM 880 O O . LEU A 1 106 ? 10.896 6.775 -4.577 1.00 91.62 106 LEU A O 1
ATOM 884 N N . GLN A 1 107 ? 12.062 6.429 -2.716 1.00 92.00 107 GLN A N 1
ATOM 885 C CA . GLN A 1 107 ? 11.926 7.815 -2.288 1.00 92.00 107 GLN A CA 1
ATOM 886 C C . GLN A 1 107 ? 12.725 8.776 -3.179 1.00 92.00 107 GLN A C 1
ATOM 888 O O . GLN A 1 107 ? 12.259 9.889 -3.421 1.00 92.00 107 GLN A O 1
ATOM 893 N N . ALA A 1 108 ? 13.875 8.333 -3.694 1.00 90.88 108 ALA A N 1
ATOM 894 C CA . ALA A 1 108 ? 14.699 9.088 -4.629 1.00 90.88 108 ALA A CA 1
ATOM 895 C C . ALA A 1 108 ? 14.078 9.190 -6.033 1.00 90.88 108 ALA A C 1
ATOM 897 O O . ALA A 1 108 ? 14.079 10.278 -6.611 1.00 90.88 108 ALA A O 1
ATOM 898 N N . SER A 1 109 ? 13.524 8.093 -6.559 1.00 90.19 109 SER A N 1
ATOM 899 C CA . SER A 1 109 ? 12.923 8.033 -7.901 1.00 90.19 109 SER A CA 1
ATOM 900 C C . SER A 1 109 ? 11.525 8.646 -7.966 1.00 90.19 109 SER A C 1
ATOM 902 O O . SER A 1 109 ? 11.071 9.077 -9.015 1.00 90.19 109 SER A O 1
ATOM 904 N N . ARG A 1 110 ? 10.811 8.754 -6.841 1.00 87.50 110 ARG A N 1
ATOM 905 C CA . ARG A 1 110 ? 9.431 9.271 -6.819 1.00 87.50 110 ARG A CA 1
ATOM 906 C C . ARG A 1 110 ? 9.245 10.662 -7.421 1.00 87.50 110 ARG A C 1
ATOM 908 O O . ARG A 1 110 ? 8.142 10.951 -7.873 1.00 87.50 110 ARG A O 1
ATOM 915 N N . LYS A 1 111 ? 10.269 11.520 -7.374 1.00 86.12 111 LYS A N 1
ATOM 916 C CA . LYS A 1 111 ? 10.204 12.893 -7.904 1.00 86.12 111 LYS A CA 1
ATOM 917 C C . LYS A 1 111 ? 10.165 12.943 -9.436 1.00 86.12 111 LYS A C 1
ATOM 919 O O . LYS A 1 111 ? 9.646 13.914 -9.967 1.00 86.12 111 LYS A O 1
ATOM 924 N N . SER A 1 112 ? 10.676 11.914 -10.108 1.00 87.44 112 SER A N 1
ATOM 925 C CA . SER A 1 112 ? 10.698 11.798 -11.570 1.00 87.44 112 SER A CA 1
ATOM 926 C C . SER A 1 112 ? 9.534 10.971 -12.122 1.00 87.44 112 SER A C 1
ATOM 928 O O . SER A 1 112 ? 9.411 10.827 -13.331 1.00 87.44 112 SER A O 1
ATOM 930 N N . LEU A 1 113 ? 8.648 10.451 -11.262 1.00 90.81 113 LEU A N 1
ATOM 931 C CA . LEU A 1 113 ? 7.446 9.748 -11.706 1.00 90.81 113 LEU A CA 1
ATOM 932 C C . LEU A 1 113 ? 6.325 10.736 -12.030 1.00 90.81 113 LEU A C 1
ATOM 934 O O . LEU A 1 113 ? 5.856 11.484 -11.164 1.00 90.81 113 LEU A O 1
ATOM 938 N N . GLU A 1 114 ? 5.802 10.648 -13.246 1.00 88.31 114 GLU A N 1
ATOM 939 C CA . GLU A 1 114 ? 4.575 11.328 -13.627 1.00 88.31 114 GLU A CA 1
ATOM 940 C C . GLU A 1 114 ? 3.390 10.791 -12.825 1.00 88.31 114 GLU A C 1
ATOM 942 O O . GLU A 1 114 ? 3.393 9.655 -12.337 1.00 88.31 114 GLU A O 1
ATOM 947 N N . ARG A 1 115 ? 2.333 11.601 -12.693 1.00 87.12 115 ARG A N 1
ATOM 948 C CA . ARG A 1 115 ? 1.068 11.203 -12.039 1.00 87.12 115 ARG A CA 1
ATOM 949 C C . ARG A 1 115 ? 1.218 10.854 -10.545 1.00 87.12 115 ARG A C 1
ATOM 951 O O . ARG A 1 115 ? 0.255 10.439 -9.894 1.00 87.12 115 ARG A O 1
ATOM 958 N N . ALA A 1 116 ? 2.389 11.114 -9.952 1.00 86.44 116 ALA A N 1
ATOM 959 C CA . ALA A 1 116 ? 2.677 10.859 -8.543 1.00 86.44 116 ALA A CA 1
ATOM 960 C C . ALA A 1 116 ? 1.736 11.605 -7.585 1.00 86.44 116 ALA A C 1
ATOM 962 O O . ALA A 1 116 ? 1.404 11.077 -6.523 1.00 86.44 116 ALA A O 1
ATOM 963 N N . ALA A 1 117 ? 1.265 12.801 -7.959 1.00 87.00 117 ALA A N 1
ATOM 964 C CA . ALA A 1 117 ? 0.333 13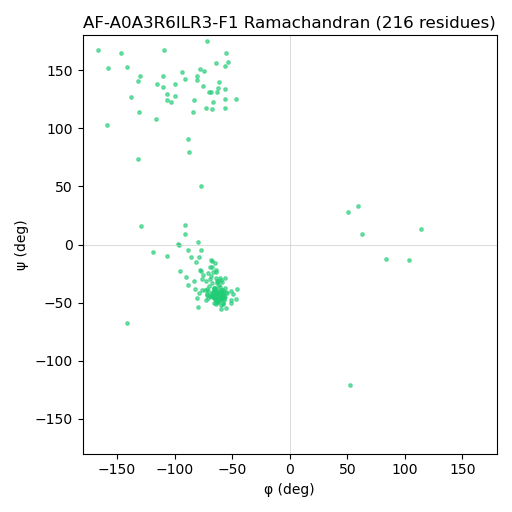.584 -7.147 1.00 87.00 117 ALA A CA 1
ATOM 965 C C . ALA A 1 117 ? -0.992 12.840 -6.899 1.00 87.00 117 ALA A C 1
ATOM 967 O O . ALA A 1 117 ? -1.407 12.719 -5.749 1.00 87.00 117 ALA A O 1
ATOM 968 N N . SER A 1 118 ? -1.601 12.268 -7.945 1.00 88.19 118 SER A N 1
ATOM 969 C CA . SER A 1 118 ? -2.870 11.524 -7.847 1.00 88.19 118 SER A CA 1
ATOM 970 C C . SER A 1 118 ? -2.746 10.280 -6.961 1.00 88.19 118 SER A C 1
ATOM 972 O O . SER A 1 118 ? -3.595 9.999 -6.115 1.00 88.19 118 SER A O 1
ATOM 974 N N . MET A 1 119 ? -1.646 9.539 -7.101 1.00 90.38 119 MET A N 1
ATOM 975 C CA . MET A 1 119 ? -1.404 8.364 -6.262 1.00 90.38 119 MET A CA 1
ATOM 976 C C . MET A 1 119 ? -1.103 8.736 -4.815 1.00 90.38 119 MET A C 1
ATOM 978 O O . MET A 1 119 ? -1.526 8.041 -3.890 1.00 90.38 119 MET A O 1
ATOM 982 N N . ARG A 1 120 ? -0.408 9.853 -4.605 1.00 88.31 120 ARG A N 1
ATOM 983 C CA . ARG A 1 120 ? -0.094 10.356 -3.273 1.00 88.31 120 ARG A CA 1
ATOM 984 C C . ARG A 1 120 ? -1.340 10.822 -2.531 1.00 88.31 120 ARG A C 1
ATOM 986 O O . ARG A 1 120 ? -1.438 10.523 -1.345 1.00 88.31 120 ARG A O 1
ATOM 993 N N . THR A 1 121 ? -2.266 11.524 -3.184 1.00 89.31 121 THR A N 1
ATOM 994 C CA . THR A 1 121 ? -3.513 11.965 -2.540 1.00 89.31 121 THR A CA 1
ATOM 995 C C . THR A 1 121 ? -4.374 10.771 -2.143 1.00 89.31 121 THR A C 1
ATOM 997 O O . THR A 1 121 ? -4.796 10.708 -0.991 1.00 89.31 121 THR A O 1
ATOM 1000 N N . LEU A 1 122 ? -4.536 9.775 -3.024 1.00 89.69 122 LEU A N 1
ATOM 1001 C CA . LEU A 1 122 ? -5.246 8.530 -2.699 1.00 89.69 122 LEU A CA 1
ATOM 10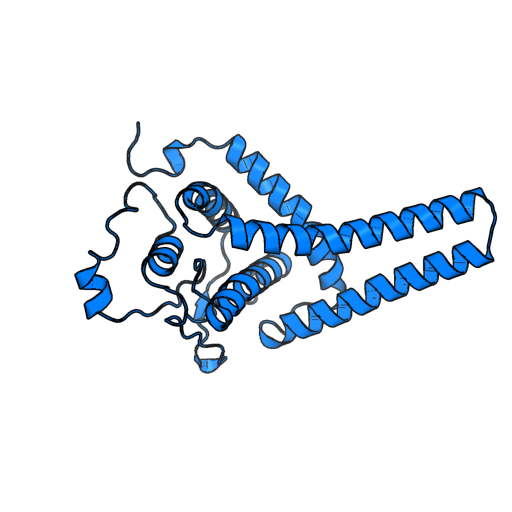02 C C . LEU A 1 122 ? -4.642 7.841 -1.466 1.00 89.69 122 LEU A C 1
ATOM 1004 O O . LEU A 1 122 ? -5.335 7.599 -0.481 1.00 89.69 122 LEU A O 1
ATOM 1008 N N . MET A 1 123 ? -3.333 7.569 -1.495 1.00 89.94 123 MET A N 1
ATOM 1009 C CA . MET A 1 123 ? -2.653 6.912 -0.374 1.00 89.94 123 MET A CA 1
ATOM 1010 C C . MET A 1 123 ? -2.723 7.749 0.909 1.00 89.94 123 MET A C 1
ATOM 1012 O O . MET A 1 123 ? -2.800 7.190 2.000 1.00 89.94 123 MET A O 1
ATOM 1016 N N . PHE A 1 124 ? -2.681 9.078 0.801 1.00 90.44 124 PHE A N 1
ATOM 1017 C CA . PHE A 1 124 ? -2.781 9.977 1.945 1.00 90.44 124 PHE A CA 1
ATOM 1018 C C . PHE A 1 124 ? -4.141 9.864 2.637 1.00 90.44 124 PHE A C 1
ATOM 1020 O O . PHE A 1 124 ? -4.172 9.658 3.848 1.00 90.44 124 PHE A O 1
ATOM 1027 N N . PHE A 1 125 ? -5.248 9.934 1.893 1.00 89.56 125 PHE A N 1
ATOM 1028 C CA . PHE A 1 125 ? -6.587 9.806 2.473 1.00 89.56 125 PHE A CA 1
ATOM 1029 C C . PHE A 1 125 ? -6.836 8.417 3.060 1.00 89.56 125 PHE A C 1
ATOM 1031 O O . PHE A 1 125 ? -7.331 8.316 4.184 1.00 89.56 125 PHE A O 1
ATOM 1038 N N . ASP A 1 126 ? -6.393 7.362 2.374 1.00 89.38 126 ASP A N 1
ATOM 1039 C CA . ASP A 1 126 ? -6.487 5.989 2.882 1.00 89.38 126 ASP A CA 1
ATOM 1040 C C . ASP A 1 126 ? -5.733 5.797 4.203 1.00 89.38 126 ASP A C 1
ATOM 1042 O O . ASP A 1 126 ? -6.116 4.972 5.030 1.00 89.38 126 ASP A O 1
ATOM 1046 N N . HIS A 1 127 ? -4.658 6.558 4.419 1.00 88.50 127 HIS A N 1
ATOM 1047 C CA . HIS A 1 127 ? -3.928 6.572 5.681 1.00 88.50 127 HIS A CA 1
ATOM 1048 C C . HIS A 1 127 ? -4.558 7.480 6.731 1.00 88.50 127 HIS A C 1
ATOM 1050 O O . HIS A 1 127 ? -4.564 7.118 7.905 1.00 88.50 127 HIS A O 1
ATOM 1056 N N . LEU A 1 128 ? -5.080 8.638 6.341 1.00 90.06 128 LEU A N 1
ATOM 1057 C CA . LEU A 1 128 ? -5.593 9.640 7.267 1.00 90.06 128 LEU A CA 1
ATOM 1058 C C . LEU A 1 128 ? -6.927 9.216 7.897 1.00 90.06 128 LEU A C 1
ATOM 1060 O O . LEU A 1 128 ? -7.070 9.275 9.116 1.00 90.06 128 LEU A O 1
ATOM 1064 N N . MET A 1 129 ? -7.880 8.743 7.089 1.00 89.81 129 MET A N 1
ATOM 1065 C CA . MET A 1 129 ? -9.244 8.430 7.544 1.00 89.81 129 MET A CA 1
ATOM 1066 C C . MET A 1 129 ? -9.312 7.402 8.694 1.00 89.81 129 MET A C 1
ATOM 1068 O O . MET A 1 129 ? -10.009 7.665 9.675 1.00 89.81 129 MET A O 1
ATOM 1072 N N . PRO A 1 130 ? -8.581 6.265 8.657 1.00 88.56 130 PRO A N 1
ATOM 1073 C CA . PRO A 1 130 ? -8.557 5.315 9.772 1.00 88.56 130 PRO A CA 1
ATOM 1074 C C . PRO A 1 130 ? -8.049 5.933 11.078 1.00 88.56 130 PRO A C 1
ATOM 1076 O O . PRO A 1 130 ? -8.594 5.664 12.144 1.00 88.56 130 PRO A O 1
ATOM 1079 N N . HIS A 1 131 ? -7.011 6.768 10.996 1.00 90.69 131 HIS A N 1
ATOM 1080 C CA . HIS A 1 131 ? -6.391 7.375 12.171 1.00 90.69 131 HIS A CA 1
ATOM 1081 C C . HIS A 1 131 ? -7.274 8.471 12.761 1.00 90.69 131 HIS A C 1
ATOM 1083 O O . HIS A 1 131 ? -7.402 8.546 13.978 1.00 90.69 131 HIS A O 1
ATOM 1089 N N . LEU A 1 132 ? -7.933 9.275 11.920 1.00 92.62 132 LEU A N 1
ATOM 1090 C CA . LEU A 1 132 ? -8.914 10.256 12.386 1.00 92.62 132 LEU A CA 1
ATOM 1091 C C . LEU A 1 132 ? -10.085 9.581 13.098 1.00 92.62 132 LEU A C 1
ATOM 1093 O O . LEU A 1 132 ? -10.461 10.019 14.180 1.00 92.62 132 LEU A O 1
ATOM 1097 N N . SER A 1 133 ? -10.610 8.487 12.534 1.00 93.00 133 SER A N 1
ATOM 1098 C CA . SER A 1 133 ? -11.668 7.709 13.182 1.00 93.00 133 SER A CA 1
ATOM 1099 C C . SER A 1 133 ? -11.217 7.178 14.543 1.00 93.00 133 SER A C 1
ATOM 1101 O O . SER A 1 133 ? -11.955 7.302 15.512 1.00 93.00 133 SER A O 1
ATOM 1103 N N . LEU A 1 134 ? -10.001 6.632 14.634 1.00 92.19 134 LEU A N 1
ATOM 1104 C CA . LEU A 1 134 ? -9.442 6.127 15.887 1.00 92.19 134 LEU A CA 1
ATOM 1105 C C . LEU A 1 134 ? -9.287 7.242 16.936 1.00 92.19 134 LEU A C 1
ATOM 1107 O O . LEU A 1 134 ? -9.715 7.078 18.076 1.00 92.19 134 LEU A O 1
ATOM 1111 N N . ILE A 1 135 ? -8.703 8.380 16.551 1.00 94.44 135 ILE A N 1
ATOM 1112 C CA . ILE A 1 135 ? -8.497 9.534 17.439 1.00 94.44 135 ILE A CA 1
ATOM 1113 C C . ILE A 1 135 ? -9.840 10.084 17.926 1.00 94.44 135 ILE A C 1
ATOM 1115 O O . ILE A 1 135 ? -9.978 10.363 19.113 1.00 94.44 135 ILE A O 1
ATOM 1119 N N . ALA A 1 136 ? -10.836 10.198 17.044 1.00 95.38 136 ALA A N 1
ATOM 1120 C CA . ALA A 1 136 ? -12.171 10.659 17.410 1.00 95.38 136 ALA A CA 1
ATOM 1121 C C . ALA A 1 136 ? -12.822 9.734 18.450 1.00 95.38 136 ALA A C 1
ATOM 1123 O O . ALA A 1 136 ? -13.326 10.213 19.464 1.00 95.38 136 ALA A O 1
ATOM 1124 N N . THR A 1 137 ? -12.755 8.412 18.258 1.00 94.94 137 THR A N 1
ATOM 1125 C CA . THR A 1 137 ? -13.297 7.450 19.229 1.00 94.94 137 THR A CA 1
ATOM 1126 C C . THR A 1 137 ? -12.575 7.529 20.577 1.00 94.94 137 THR A C 1
ATOM 1128 O O . THR A 1 137 ? -13.229 7.514 21.619 1.00 94.94 137 THR A O 1
ATOM 1131 N N . LEU A 1 138 ? -11.245 7.673 20.580 1.00 95.25 138 LEU A N 1
ATOM 1132 C CA . LEU A 1 138 ? -10.463 7.841 21.811 1.00 95.25 138 LEU A CA 1
ATOM 1133 C C . LEU A 1 138 ? -10.776 9.163 22.525 1.00 95.25 138 LEU A C 1
ATOM 1135 O O . LEU A 1 138 ? -10.870 9.189 23.752 1.00 95.25 138 LEU A O 1
ATOM 1139 N N . ALA A 1 139 ? -10.977 10.249 21.777 1.00 96.31 139 ALA A N 1
ATOM 1140 C CA . ALA A 1 139 ? -11.363 11.542 22.331 1.00 96.31 139 ALA A CA 1
ATOM 1141 C C . ALA A 1 139 ? -12.740 11.472 23.008 1.00 96.31 139 ALA A C 1
ATOM 11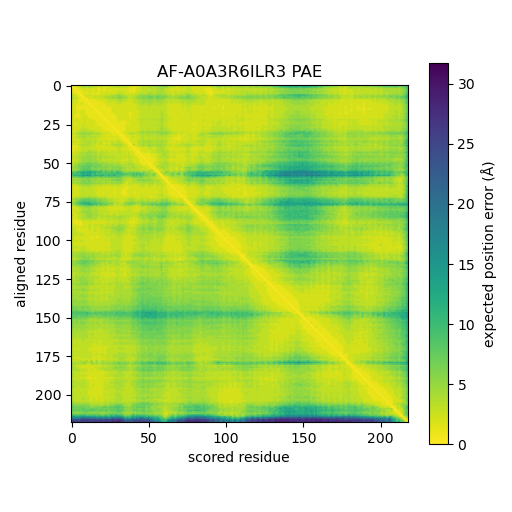43 O O . ALA A 1 139 ? -12.879 11.919 24.145 1.00 96.31 139 ALA A O 1
ATOM 1144 N N . VAL A 1 140 ? -13.730 10.846 22.358 1.00 96.25 140 VAL A N 1
ATOM 1145 C CA . VAL A 1 140 ? -15.072 10.645 22.935 1.00 96.25 140 VAL A CA 1
ATOM 1146 C C . VAL A 1 140 ? -15.013 9.756 24.177 1.00 96.25 140 VAL A C 1
ATOM 1148 O O . VAL A 1 140 ? -15.628 10.100 25.181 1.00 96.25 140 VAL A O 1
ATOM 1151 N N . ALA A 1 141 ? -14.245 8.663 24.145 1.00 95.81 141 ALA A N 1
ATOM 1152 C CA . ALA A 1 141 ? -14.065 7.789 25.306 1.00 95.81 141 ALA A CA 1
ATOM 1153 C C . ALA A 1 141 ? -13.406 8.524 26.485 1.00 95.81 141 ALA A C 1
ATOM 1155 O O . ALA A 1 141 ? -13.824 8.389 27.631 1.00 95.81 141 ALA A O 1
ATOM 1156 N N . THR A 1 142 ? -12.390 9.345 26.212 1.00 96.38 142 THR A N 1
ATOM 1157 C CA . THR A 1 142 ? -11.712 10.136 27.249 1.00 96.38 142 THR A CA 1
ATOM 1158 C C . THR A 1 142 ? -12.675 11.160 27.847 1.00 96.38 142 THR A C 1
ATOM 1160 O O . THR A 1 142 ? -12.795 11.271 29.065 1.00 96.38 142 THR A O 1
ATOM 1163 N N . TYR A 1 143 ? -13.417 11.867 26.993 1.00 96.56 143 TYR A N 1
ATOM 1164 C CA . TYR A 1 143 ? -14.418 12.842 27.410 1.00 96.56 143 TYR A CA 1
ATOM 1165 C C . TYR A 1 143 ? -15.543 12.210 28.245 1.00 96.56 143 TYR A C 1
ATOM 1167 O O . TYR A 1 143 ? -15.926 12.756 29.280 1.00 96.56 143 TYR A O 1
ATOM 1175 N N . SER A 1 144 ? -16.046 11.037 27.849 1.00 96.44 144 SER A N 1
ATOM 1176 C CA . SER A 1 144 ? -17.126 10.349 28.562 1.00 96.44 144 SER A CA 1
ATOM 1177 C C . SER A 1 144 ? -16.707 9.875 29.954 1.00 96.44 144 SER A C 1
ATOM 1179 O O . SER A 1 144 ? -17.493 9.984 30.897 1.00 96.44 144 SER A O 1
ATOM 1181 N N . ILE A 1 145 ? -15.460 9.413 30.100 1.00 96.12 145 ILE A N 1
ATOM 1182 C CA . ILE A 1 145 ? -14.873 9.022 31.388 1.00 96.12 145 ILE A CA 1
ATOM 1183 C C . ILE A 1 145 ? -14.728 10.240 32.305 1.00 96.12 145 ILE A C 1
ATOM 1185 O O . ILE A 1 145 ? -15.132 10.177 33.466 1.00 96.12 145 ILE A O 1
ATOM 1189 N N . LEU A 1 146 ? -14.214 11.363 31.788 1.00 96.50 146 LEU A N 1
ATOM 1190 C CA . LEU A 1 146 ? -14.069 12.604 32.560 1.00 96.50 146 LEU A CA 1
ATOM 1191 C C . LEU A 1 146 ? -15.419 13.127 33.067 1.00 96.50 146 LEU A C 1
ATOM 1193 O O . LEU A 1 146 ? -15.525 13.549 34.216 1.00 96.50 146 LEU A O 1
ATOM 1197 N N . MET A 1 147 ? -16.464 13.028 32.243 1.00 95.75 147 MET A N 1
ATOM 1198 C CA . MET A 1 147 ? -17.831 13.416 32.605 1.00 95.75 147 MET A CA 1
ATOM 1199 C C . MET A 1 147 ? -18.576 12.361 33.439 1.00 95.75 147 MET A C 1
ATOM 1201 O O . MET A 1 147 ? -19.751 12.551 33.749 1.00 95.75 147 MET A O 1
ATOM 1205 N N . LYS A 1 148 ? -17.927 11.238 33.790 1.00 95.31 148 LYS A N 1
ATOM 1206 C CA . LYS A 1 148 ? -18.529 10.081 34.482 1.00 95.31 148 LYS A CA 1
ATOM 1207 C C . LYS A 1 148 ? -19.820 9.575 33.817 1.00 95.31 148 LYS A C 1
ATOM 1209 O O . LYS A 1 148 ? -20.687 8.998 34.473 1.00 95.31 148 LYS A O 1
ATOM 1214 N N . ASN A 1 149 ? -19.959 9.776 32.507 1.00 94.81 149 ASN A N 1
ATOM 1215 C CA . ASN A 1 149 ? -21.123 9.340 31.750 1.00 94.81 149 ASN A CA 1
ATOM 1216 C C . ASN A 1 149 ? -20.901 7.905 31.262 1.00 94.81 149 ASN A C 1
ATOM 1218 O O . ASN A 1 149 ? -20.352 7.665 30.187 1.00 94.81 149 ASN A O 1
ATOM 1222 N N . TRP A 1 150 ? -21.330 6.942 32.075 1.00 93.81 150 TRP A N 1
ATOM 1223 C CA . TRP A 1 150 ? -21.139 5.515 31.808 1.00 93.81 150 TRP A CA 1
ATOM 1224 C C . TRP A 1 150 ? -21.858 5.023 30.549 1.00 93.81 150 TRP A C 1
ATOM 1226 O O . TRP A 1 150 ? -21.331 4.147 29.866 1.00 93.81 150 TRP A O 1
ATOM 1236 N N . ILE A 1 151 ? -23.005 5.619 30.199 1.00 95.38 151 ILE A N 1
ATOM 1237 C CA . ILE A 1 151 ? -23.733 5.291 28.963 1.00 95.38 151 ILE A CA 1
ATOM 1238 C C . ILE A 1 151 ? -22.870 5.664 27.756 1.00 95.38 151 ILE A C 1
ATOM 1240 O O . ILE A 1 151 ? -22.609 4.828 26.891 1.00 95.38 151 ILE A O 1
ATOM 1244 N N . LEU A 1 152 ? -22.357 6.898 27.734 1.00 94.00 152 LEU A N 1
ATOM 1245 C CA . LEU A 1 152 ? -21.508 7.374 26.645 1.00 94.00 152 LEU A CA 1
ATOM 1246 C C . LEU A 1 152 ? -20.188 6.590 26.566 1.00 94.00 152 LEU A C 1
ATOM 1248 O O . LEU A 1 152 ? -19.738 6.267 25.468 1.00 94.00 152 LEU A O 1
ATOM 1252 N N . THR A 1 153 ? -19.607 6.220 27.710 1.00 95.12 153 THR A N 1
ATOM 1253 C CA . THR A 1 153 ? -18.418 5.354 27.769 1.00 95.12 153 THR A CA 1
ATOM 1254 C C . THR A 1 153 ? -18.692 3.975 27.168 1.00 95.12 153 THR A C 1
ATOM 1256 O O . THR A 1 153 ? -17.877 3.482 26.388 1.00 95.12 153 THR A O 1
ATOM 1259 N N . GLY A 1 154 ? -19.852 3.375 27.453 1.00 94.94 154 GLY A N 1
ATOM 1260 C CA . GLY A 1 154 ? -20.282 2.120 26.834 1.00 94.94 154 GLY A CA 1
ATOM 1261 C C . GLY A 1 154 ? -20.405 2.233 25.312 1.00 94.94 154 GLY A C 1
ATOM 1262 O O . GLY A 1 154 ? -19.847 1.411 24.584 1.00 94.94 154 GLY A O 1
ATOM 1263 N N . CYS A 1 155 ? -21.052 3.292 24.814 1.00 95.19 155 CYS A N 1
ATOM 1264 C CA . CYS A 1 155 ? -21.165 3.557 23.375 1.00 95.19 155 CYS A CA 1
ATOM 1265 C C . CYS A 1 155 ? -19.798 3.767 22.705 1.00 95.19 155 CYS A C 1
ATOM 1267 O O . CYS A 1 155 ? -19.555 3.236 21.620 1.00 95.19 155 CYS A O 1
ATOM 1269 N N . ALA A 1 156 ? -18.893 4.511 23.345 1.00 95.25 156 ALA A N 1
ATOM 1270 C CA . ALA A 1 156 ? -17.545 4.745 22.834 1.00 95.25 156 ALA A CA 1
ATOM 1271 C C . ALA A 1 156 ? -16.727 3.445 22.775 1.00 95.25 156 ALA A C 1
ATOM 1273 O O . ALA A 1 156 ? -16.081 3.172 21.763 1.00 95.25 156 ALA A O 1
ATOM 1274 N N . GLY A 1 157 ? -16.812 2.608 23.815 1.00 95.19 157 GLY A N 1
ATOM 1275 C CA . GLY A 1 157 ? -16.176 1.291 23.850 1.00 95.19 157 GLY A CA 1
ATOM 1276 C C . GLY A 1 157 ? -16.716 0.346 22.774 1.00 95.19 157 GLY A C 1
ATOM 1277 O O . GLY A 1 157 ? -15.938 -0.289 22.062 1.00 95.19 157 GLY A O 1
ATOM 1278 N N . PHE A 1 158 ? -18.037 0.306 22.584 1.00 95.56 158 PHE A N 1
ATOM 1279 C CA . PHE A 1 158 ? -18.658 -0.476 21.514 1.00 95.56 158 PHE A CA 1
ATOM 1280 C C . PHE A 1 158 ? -18.225 0.007 20.122 1.00 95.56 158 PHE A C 1
ATOM 1282 O O . PHE A 1 158 ? -17.834 -0.801 19.283 1.00 95.56 158 PHE A O 1
ATOM 1289 N N . SER A 1 159 ? -18.225 1.323 19.891 1.00 95.12 159 SER A N 1
ATOM 1290 C CA . SER A 1 159 ? -17.759 1.927 18.636 1.00 95.12 159 SER A CA 1
ATOM 1291 C C . SER A 1 159 ? -16.290 1.597 18.351 1.00 95.12 159 SER A C 1
ATOM 1293 O O . SER A 1 159 ? -15.939 1.238 17.228 1.00 95.12 159 SER A O 1
ATOM 1295 N N . PHE A 1 160 ? -15.435 1.629 19.378 1.00 94.88 160 PHE A N 1
ATOM 1296 C CA . PHE A 1 160 ? -14.029 1.242 19.269 1.00 94.88 160 PHE A CA 1
ATOM 1297 C C . PHE A 1 160 ? -13.858 -0.229 18.866 1.00 94.88 160 PHE A C 1
ATOM 1299 O O . PHE A 1 160 ? -13.103 -0.535 17.940 1.00 94.88 160 PHE A O 1
ATOM 1306 N N . LEU A 1 161 ? -14.586 -1.138 19.523 1.00 94.75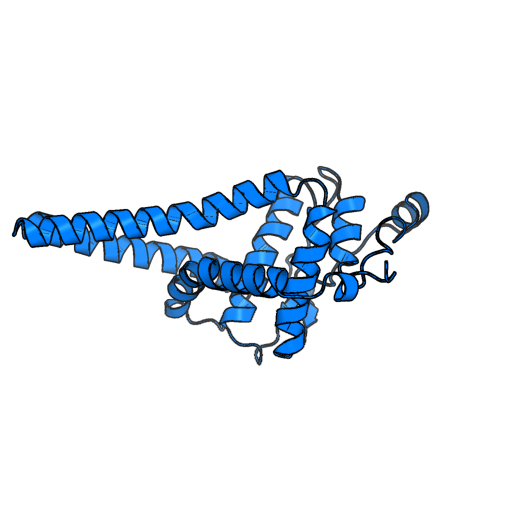 161 LEU A N 1
ATOM 1307 C CA . LEU A 1 161 ? -14.572 -2.564 19.189 1.00 94.75 161 LEU A CA 1
ATOM 1308 C C . LEU A 1 161 ? -15.064 -2.806 17.761 1.00 94.75 161 LEU A C 1
ATOM 1310 O O . LEU A 1 161 ? -14.413 -3.521 17.000 1.00 94.75 161 LEU A O 1
ATOM 1314 N N . LEU A 1 162 ? -16.170 -2.168 17.375 1.00 94.00 162 LEU A N 1
ATOM 1315 C CA . LEU A 1 162 ? -16.725 -2.273 16.030 1.00 94.00 162 LEU A CA 1
ATOM 1316 C C . LEU A 1 162 ? -15.731 -1.780 14.973 1.00 94.00 162 LEU A C 1
ATOM 1318 O O . LEU A 1 162 ? -15.501 -2.473 13.982 1.00 94.00 162 LEU A O 1
ATOM 1322 N N . LEU A 1 163 ? -15.097 -0.625 15.201 1.00 92.38 163 LEU A N 1
ATOM 1323 C CA . LEU A 1 163 ? -14.065 -0.078 14.320 1.00 92.38 163 LEU A CA 1
ATOM 1324 C C . LEU A 1 163 ? -12.925 -1.084 14.121 1.00 92.38 163 LEU A C 1
ATOM 1326 O O . LEU A 1 163 ? -12.493 -1.312 12.989 1.00 92.38 163 LEU A O 1
ATOM 1330 N N . PHE A 1 164 ? -12.456 -1.705 15.204 1.00 91.38 164 PHE A N 1
ATOM 1331 C CA . PHE A 1 164 ? -11.371 -2.681 15.155 1.00 91.38 164 PHE A CA 1
ATOM 1332 C C . PHE A 1 164 ? -11.767 -3.960 14.403 1.00 91.38 164 PHE A C 1
ATOM 1334 O O . PHE A 1 164 ? -11.016 -4.413 13.537 1.00 91.38 164 PHE A O 1
ATOM 1341 N N . ILE A 1 165 ? -12.957 -4.508 14.673 1.00 93.81 165 ILE A N 1
ATOM 1342 C CA . ILE A 1 165 ? -13.474 -5.720 14.016 1.00 93.81 165 ILE A CA 1
ATOM 1343 C C . ILE A 1 165 ? -13.669 -5.481 12.518 1.00 93.81 165 ILE A C 1
ATOM 1345 O O . ILE A 1 165 ? -13.170 -6.249 11.698 1.00 93.81 165 ILE A O 1
ATOM 1349 N N . VAL A 1 166 ? -14.342 -4.395 12.132 1.00 93.19 166 VAL A N 1
ATOM 1350 C CA . VAL A 1 166 ? -14.600 -4.087 10.717 1.00 93.19 166 VAL A CA 1
ATOM 1351 C C . VAL A 1 166 ? -13.287 -3.914 9.950 1.00 93.19 166 VAL A C 1
ATOM 1353 O O . VAL A 1 166 ? -13.126 -4.478 8.868 1.00 93.19 166 VAL A O 1
ATOM 1356 N N . ARG A 1 167 ? -12.312 -3.196 10.524 1.00 90.81 167 ARG A N 1
ATOM 1357 C CA . ARG A 1 167 ? -10.970 -3.037 9.936 1.00 90.81 167 ARG A CA 1
ATOM 1358 C C . ARG A 1 167 ? -10.267 -4.374 9.750 1.00 90.81 167 ARG A C 1
ATOM 1360 O O . ARG A 1 167 ? -9.733 -4.640 8.678 1.00 90.81 167 ARG A O 1
ATOM 1367 N N . MET A 1 168 ? -10.310 -5.220 10.774 1.00 93.75 168 MET A N 1
ATOM 1368 C CA . MET A 1 168 ? -9.729 -6.555 10.739 1.00 93.75 168 MET A CA 1
ATOM 1369 C C . MET A 1 168 ? -10.326 -7.405 9.607 1.00 93.75 168 MET A C 1
ATOM 1371 O O . MET A 1 168 ? -9.578 -8.011 8.840 1.00 93.75 168 MET A O 1
ATOM 1375 N N . LEU A 1 169 ? -11.654 -7.404 9.454 1.00 94.12 169 LEU A N 1
ATOM 1376 C CA . LEU A 1 169 ? -12.348 -8.159 8.407 1.00 94.12 169 LEU A CA 1
ATOM 1377 C C . LEU A 1 169 ? -12.016 -7.649 6.998 1.00 94.12 169 LEU A C 1
ATOM 1379 O O . LEU A 1 169 ? -11.749 -8.456 6.106 1.00 94.12 169 LEU A O 1
ATOM 1383 N N . ILE A 1 170 ? -11.995 -6.326 6.795 1.00 92.06 170 ILE A N 1
ATOM 1384 C CA . ILE A 1 170 ? -11.648 -5.711 5.503 1.00 92.06 170 ILE A CA 1
ATOM 1385 C C . ILE A 1 170 ? -10.207 -6.053 5.118 1.00 92.06 170 ILE A C 1
ATOM 1387 O O . ILE A 1 170 ? -9.965 -6.521 4.003 1.00 92.06 170 ILE A O 1
ATOM 1391 N N . ALA A 1 171 ? -9.261 -5.860 6.040 1.00 91.88 171 ALA A N 1
ATOM 1392 C CA . ALA A 1 171 ? -7.852 -6.143 5.796 1.00 91.88 171 ALA A CA 1
ATOM 1393 C C . ALA A 1 171 ? -7.631 -7.628 5.487 1.00 91.88 171 ALA A C 1
ATOM 1395 O O . ALA A 1 171 ? -6.908 -7.966 4.551 1.00 91.88 171 ALA A O 1
ATOM 1396 N N . ASN A 1 172 ? -8.301 -8.518 6.226 1.00 93.69 172 ASN A N 1
ATOM 1397 C CA . ASN A 1 172 ? -8.208 -9.950 5.985 1.00 93.69 172 ASN A CA 1
ATOM 1398 C C . ASN A 1 172 ? -8.763 -10.323 4.619 1.00 93.69 172 ASN A C 1
ATOM 1400 O O . ASN A 1 172 ? -8.097 -11.023 3.871 1.00 93.69 172 ASN A O 1
ATOM 1404 N N . LYS A 1 173 ? -9.948 -9.820 4.257 1.00 92.38 173 LYS A N 1
ATOM 1405 C CA . LYS A 1 173 ? -10.538 -10.082 2.941 1.00 92.38 173 LYS A CA 1
ATOM 1406 C C . LYS A 1 173 ? -9.619 -9.630 1.804 1.00 92.38 173 LYS A C 1
ATOM 1408 O O . LYS A 1 173 ? -9.520 -10.331 0.804 1.00 92.38 173 LYS A O 1
ATOM 1413 N N . ALA A 1 174 ? -8.944 -8.492 1.959 1.00 89.75 174 ALA A N 1
ATOM 1414 C CA . ALA A 1 174 ? -7.991 -8.013 0.966 1.00 89.75 174 ALA A CA 1
ATOM 1415 C C . ALA A 1 174 ? -6.740 -8.908 0.895 1.00 89.75 174 ALA A C 1
ATOM 1417 O O . ALA A 1 174 ? -6.267 -9.241 -0.185 1.00 89.75 174 ALA A O 1
ATOM 1418 N N . ILE A 1 175 ? -6.179 -9.316 2.027 1.00 92.06 175 ILE A N 1
ATOM 1419 C CA . ILE A 1 175 ? -4.879 -10.000 2.035 1.00 92.06 175 ILE A CA 1
ATOM 1420 C C . ILE A 1 175 ? -4.994 -11.488 1.749 1.00 92.06 175 ILE A C 1
ATOM 1422 O O . ILE A 1 175 ? -4.103 -12.025 1.104 1.00 92.06 175 ILE A O 1
ATOM 1426 N N . LYS A 1 176 ? -6.101 -12.115 2.153 1.00 91.50 176 LYS A N 1
ATOM 1427 C CA . LYS A 1 176 ? -6.315 -13.561 2.076 1.00 91.50 176 LYS A CA 1
ATOM 1428 C C . LYS A 1 176 ? -6.023 -14.139 0.691 1.00 91.50 176 LYS A C 1
ATOM 1430 O O . LYS A 1 176 ? -5.403 -15.178 0.586 1.00 91.50 176 LYS A O 1
ATOM 1435 N N . HIS A 1 177 ? -6.410 -13.428 -0.371 1.00 88.56 177 HIS A N 1
ATOM 1436 C CA . HIS A 1 177 ? -6.116 -13.876 -1.730 1.00 88.56 177 HIS A CA 1
ATOM 1437 C C . HIS A 1 177 ? -4.609 -14.025 -1.983 1.00 88.56 177 HIS A C 1
ATOM 1439 O O . HIS A 1 177 ? -4.215 -15.011 -2.578 1.00 88.56 177 HIS A O 1
ATOM 1445 N N . PHE A 1 178 ? -3.788 -13.081 -1.510 1.00 89.00 178 PHE A N 1
ATOM 1446 C CA . PHE A 1 178 ? -2.345 -13.022 -1.771 1.00 89.00 178 PHE A CA 1
ATOM 1447 C C . PHE A 1 178 ? -1.487 -13.773 -0.750 1.00 89.00 178 PHE A C 1
ATOM 1449 O O . PHE A 1 178 ? -0.363 -14.153 -1.065 1.00 89.00 178 PHE A O 1
ATOM 1456 N N . ASP A 1 179 ? -1.961 -13.901 0.488 1.00 90.12 179 ASP A N 1
ATOM 1457 C CA . ASP A 1 179 ? -1.208 -14.494 1.589 1.00 90.12 179 ASP A CA 1
ATOM 1458 C C . ASP A 1 179 ? -2.159 -14.967 2.695 1.00 90.12 179 ASP A C 1
ATOM 1460 O O . ASP A 1 179 ? -2.650 -14.177 3.508 1.00 90.12 179 ASP A O 1
ATOM 1464 N N . ASP A 1 180 ? -2.384 -16.278 2.738 1.00 86.81 180 ASP A N 1
ATOM 1465 C CA . ASP A 1 180 ? -3.196 -16.943 3.760 1.00 86.81 180 ASP A CA 1
ATOM 1466 C C . ASP A 1 180 ? -2.450 -17.140 5.098 1.00 86.81 180 ASP A C 1
ATOM 1468 O O . ASP A 1 180 ? -3.060 -17.471 6.116 1.00 86.81 180 ASP A O 1
ATOM 1472 N N . GLY A 1 181 ? -1.132 -16.909 5.140 1.00 89.50 181 GLY A N 1
ATOM 1473 C CA . GLY A 1 181 ? -0.293 -17.160 6.315 1.00 89.50 181 GLY A CA 1
ATOM 1474 C C . GLY A 1 181 ? -0.246 -16.009 7.327 1.00 89.50 181 GLY A C 1
ATOM 1475 O O . GLY A 1 181 ? 0.281 -16.170 8.434 1.00 89.50 181 GLY A O 1
ATOM 1476 N N . ILE A 1 182 ? -0.758 -14.819 6.990 1.00 92.56 182 ILE A N 1
ATOM 1477 C CA . ILE A 1 182 ? -0.777 -13.683 7.922 1.00 92.56 182 ILE A CA 1
ATOM 1478 C C . ILE A 1 182 ? -1.993 -13.783 8.842 1.00 92.56 182 ILE A C 1
ATOM 1480 O O . ILE A 1 182 ? -3.132 -13.587 8.431 1.00 92.56 182 ILE A O 1
ATOM 1484 N N . ALA A 1 183 ? -1.736 -13.984 10.135 1.00 92.69 183 ALA A N 1
ATOM 1485 C CA . ALA A 1 183 ? -2.795 -14.021 11.136 1.00 92.69 183 ALA A CA 1
ATOM 1486 C C . ALA A 1 183 ? -3.645 -12.733 11.138 1.00 92.69 183 ALA A C 1
ATOM 1488 O O . ALA A 1 183 ? -3.126 -11.631 11.344 1.00 92.69 183 ALA A O 1
ATOM 1489 N N . MET A 1 184 ? -4.963 -12.903 10.997 1.00 92.81 184 MET A N 1
ATOM 1490 C CA . MET A 1 184 ? -5.963 -11.834 10.889 1.00 92.81 184 MET A CA 1
ATOM 1491 C C . MET A 1 184 ? -5.827 -10.759 11.984 1.00 92.81 184 MET A C 1
ATOM 1493 O O . MET A 1 184 ? -5.878 -9.563 11.697 1.00 92.81 184 MET A O 1
ATOM 1497 N N . PHE A 1 185 ? -5.583 -11.159 13.236 1.00 91.12 185 PHE A N 1
ATOM 1498 C CA . PHE A 1 185 ? -5.470 -10.221 14.357 1.00 91.12 185 PHE A CA 1
ATOM 1499 C C . PHE A 1 185 ? -4.275 -9.257 14.238 1.00 91.12 185 PHE A C 1
ATOM 1501 O O . PHE A 1 185 ? -4.297 -8.193 14.848 1.00 91.12 185 PHE A O 1
ATOM 1508 N N . LYS A 1 186 ? -3.234 -9.597 13.459 1.00 93.44 186 LYS A N 1
ATOM 1509 C CA . LYS A 1 186 ? -2.051 -8.740 13.246 1.00 93.44 186 LYS A CA 1
ATOM 1510 C C . LYS A 1 186 ? -2.327 -7.599 12.265 1.00 93.44 186 LYS A C 1
ATOM 1512 O O . LYS A 1 186 ? -1.626 -6.587 12.295 1.00 93.44 186 LYS A O 1
ATOM 1517 N N . LEU A 1 187 ? -3.336 -7.747 11.405 1.00 93.19 187 LEU A N 1
ATOM 1518 C CA . LEU A 1 187 ? -3.586 -6.845 10.281 1.00 93.19 187 LEU A CA 1
ATOM 1519 C C . LEU A 1 187 ? -3.892 -5.404 10.707 1.00 93.19 187 LEU A C 1
ATOM 1521 O O . LEU A 1 187 ? -3.233 -4.506 10.176 1.00 93.19 187 LEU A O 1
ATOM 1525 N N . PRO A 1 188 ? -4.771 -5.141 11.698 1.00 91.38 188 PRO A N 1
ATOM 1526 C CA . PRO A 1 188 ? -5.005 -3.773 12.155 1.00 91.38 188 PRO A CA 1
ATOM 1527 C C . PRO A 1 188 ? -3.721 -3.102 12.664 1.00 91.38 188 PRO A C 1
ATOM 1529 O O . PRO A 1 188 ? -3.438 -1.954 12.330 1.00 91.38 188 PRO A O 1
ATOM 1532 N N . PHE A 1 189 ? -2.881 -3.827 13.411 1.00 91.94 189 PHE A N 1
ATOM 1533 C CA . PHE A 1 189 ? -1.605 -3.293 13.903 1.00 91.94 189 PHE A CA 1
ATOM 1534 C C . PHE A 1 189 ? -0.640 -2.972 12.761 1.00 91.94 189 PHE A C 1
ATOM 1536 O O . PHE A 1 189 ? 0.057 -1.952 12.785 1.00 91.94 189 PHE A O 1
ATOM 1543 N N . PHE A 1 190 ? -0.602 -3.822 11.733 1.00 94.19 190 PHE A N 1
ATOM 1544 C CA . PHE A 1 190 ? 0.206 -3.560 10.552 1.00 94.19 190 PHE A CA 1
ATOM 1545 C C . PHE A 1 190 ? -0.283 -2.332 9.792 1.00 94.19 190 PHE A C 1
ATOM 1547 O O . PHE A 1 190 ? 0.579 -1.541 9.402 1.00 94.19 190 PHE A O 1
ATOM 1554 N N . GLU A 1 191 ? -1.599 -2.142 9.645 1.00 91.62 191 GLU A N 1
ATOM 1555 C CA . GLU A 1 191 ? -2.222 -0.964 9.025 1.00 91.62 191 GLU A CA 1
ATOM 1556 C C . GLU A 1 191 ? -1.873 0.337 9.754 1.00 91.62 191 GLU A C 1
ATOM 1558 O O . GLU A 1 191 ? -1.306 1.250 9.144 1.00 91.62 191 GLU A O 1
ATOM 1563 N N . TYR A 1 192 ? -2.135 0.413 11.062 1.00 90.81 192 TYR A N 1
ATOM 1564 C CA . TYR A 1 192 ? -1.827 1.605 11.863 1.00 90.81 192 TYR A CA 1
ATOM 1565 C C . TYR A 1 192 ? -0.317 1.892 11.910 1.00 90.81 192 TYR A C 1
ATOM 1567 O O . TYR A 1 192 ? 0.123 3.042 11.876 1.00 90.81 192 TYR A O 1
ATOM 1575 N N . GLY A 1 193 ? 0.520 0.851 11.884 1.00 91.25 193 GLY A N 1
ATOM 1576 C CA . GLY A 1 193 ? 1.974 1.003 11.860 1.00 91.25 193 GLY A CA 1
ATOM 1577 C C . GLY A 1 193 ? 2.550 1.600 10.565 1.00 91.25 193 GLY A C 1
ATOM 1578 O O . GLY A 1 193 ? 3.728 1.961 10.547 1.00 91.25 193 GLY A O 1
ATOM 1579 N N . ILE A 1 194 ? 1.782 1.701 9.469 1.00 91.50 194 ILE A N 1
ATOM 1580 C CA . ILE A 1 194 ? 2.322 2.154 8.172 1.00 91.50 194 ILE A CA 1
ATOM 1581 C C . ILE A 1 194 ? 2.812 3.600 8.237 1.00 91.50 194 ILE A C 1
ATOM 1583 O O . ILE A 1 194 ? 3.872 3.902 7.688 1.00 91.50 194 ILE A O 1
ATOM 1587 N N . ILE A 1 195 ? 2.076 4.490 8.911 1.00 90.44 195 ILE A N 1
ATOM 1588 C CA . ILE A 1 195 ? 2.450 5.910 9.006 1.00 90.44 195 ILE A CA 1
ATOM 1589 C C . ILE A 1 195 ? 3.827 6.045 9.654 1.00 90.44 195 ILE A C 1
ATOM 1591 O O . ILE A 1 195 ? 4.697 6.735 9.121 1.00 90.44 195 ILE A O 1
ATOM 1595 N N . TRP A 1 196 ? 4.062 5.306 10.736 1.00 90.69 196 TRP A N 1
ATOM 1596 C CA . TRP A 1 196 ? 5.338 5.296 11.445 1.00 90.69 196 TRP A CA 1
ATOM 1597 C C . TRP A 1 196 ? 6.478 4.732 10.596 1.00 90.69 196 TRP A C 1
ATOM 1599 O O . TRP A 1 196 ? 7.563 5.311 10.560 1.00 90.69 196 TRP A O 1
ATOM 1609 N N . ARG A 1 197 ? 6.239 3.654 9.837 1.00 92.88 197 ARG A N 1
ATOM 1610 C CA . ARG A 1 197 ? 7.246 3.088 8.917 1.00 92.88 197 ARG A CA 1
ATOM 1611 C C . ARG A 1 197 ? 7.576 4.036 7.761 1.00 92.88 197 ARG A C 1
ATOM 1613 O O . ARG A 1 197 ? 8.747 4.192 7.404 1.00 92.88 197 ARG A O 1
ATOM 1620 N N . ASN A 1 198 ? 6.567 4.702 7.202 1.00 91.38 198 ASN A N 1
ATOM 1621 C CA . ASN A 1 198 ? 6.743 5.708 6.156 1.00 91.38 198 ASN A CA 1
ATOM 1622 C C . ASN A 1 198 ? 7.504 6.931 6.683 1.00 91.38 198 ASN A C 1
ATOM 1624 O O . ASN A 1 198 ? 8.408 7.428 6.009 1.00 91.38 198 ASN A O 1
ATOM 1628 N N . LEU A 1 199 ? 7.186 7.387 7.897 1.00 91.69 199 LEU A N 1
ATOM 1629 C CA . LEU A 1 199 ? 7.895 8.474 8.566 1.00 91.69 199 LEU A CA 1
ATOM 1630 C C . LEU A 1 199 ? 9.360 8.104 8.818 1.00 91.69 199 LEU A C 1
ATOM 1632 O O . LEU A 1 199 ? 10.250 8.857 8.430 1.00 91.69 199 LEU A O 1
ATOM 1636 N N . ALA A 1 200 ? 9.624 6.923 9.379 1.00 92.94 200 ALA A N 1
ATOM 1637 C CA . ALA A 1 200 ? 10.980 6.429 9.609 1.00 92.94 200 ALA A CA 1
ATOM 1638 C C . ALA A 1 200 ? 11.787 6.340 8.302 1.00 92.94 200 ALA A C 1
ATOM 1640 O O . ALA A 1 200 ? 12.944 6.753 8.256 1.00 92.94 200 ALA A O 1
ATOM 1641 N N . THR A 1 201 ? 11.169 5.863 7.218 1.00 92.88 201 THR A N 1
ATOM 1642 C CA . THR A 1 201 ? 11.792 5.828 5.885 1.00 92.88 201 THR A CA 1
ATOM 1643 C C . THR A 1 201 ? 12.125 7.233 5.390 1.00 92.88 201 THR A C 1
ATOM 1645 O O . THR A 1 201 ? 13.241 7.471 4.933 1.00 92.88 201 THR A O 1
ATOM 1648 N N . LYS A 1 202 ? 11.199 8.188 5.534 1.00 92.19 202 LYS A N 1
ATOM 1649 C CA . LYS A 1 202 ? 11.414 9.582 5.132 1.00 92.19 202 LYS A CA 1
ATOM 1650 C C . LYS A 1 202 ? 12.545 10.238 5.928 1.00 92.19 202 LYS A C 1
ATOM 1652 O O . LYS A 1 202 ? 13.376 10.918 5.334 1.00 92.19 202 LYS A O 1
ATOM 1657 N N . LEU A 1 203 ? 12.610 10.003 7.240 1.00 93.44 203 LEU A N 1
ATOM 1658 C CA . LEU A 1 203 ? 13.692 10.494 8.100 1.00 93.44 203 LEU A CA 1
ATOM 1659 C C . LEU A 1 203 ? 15.047 9.904 7.696 1.00 93.44 203 LEU A C 1
ATOM 1661 O O . LEU A 1 203 ? 16.032 10.630 7.602 1.00 93.44 203 LEU A O 1
ATOM 1665 N N . ARG A 1 204 ? 15.096 8.601 7.404 1.00 92.69 204 ARG A N 1
ATOM 1666 C CA . ARG A 1 204 ? 16.313 7.942 6.911 1.00 92.69 204 ARG A CA 1
ATOM 1667 C C . ARG A 1 204 ? 16.744 8.479 5.559 1.00 92.69 204 ARG A C 1
ATOM 1669 O O . ARG A 1 204 ? 17.923 8.736 5.374 1.00 92.69 204 ARG A O 1
ATOM 1676 N N . TYR A 1 205 ? 15.799 8.690 4.645 1.00 92.56 205 TYR A N 1
ATOM 1677 C CA . TYR A 1 205 ? 16.093 9.303 3.357 1.00 92.56 205 TYR A CA 1
ATOM 1678 C C . TYR A 1 205 ? 16.643 10.714 3.528 1.00 92.56 205 TYR A C 1
ATOM 1680 O O . TYR A 1 205 ? 17.601 11.064 2.856 1.00 92.56 205 TYR A O 1
ATOM 1688 N N . TRP A 1 206 ? 16.078 11.522 4.427 1.00 91.00 206 TRP A N 1
ATOM 1689 C CA . TRP A 1 206 ? 16.573 12.875 4.676 1.00 91.00 206 TRP A CA 1
ATOM 1690 C C . TRP A 1 206 ? 18.028 12.896 5.164 1.00 91.00 206 TRP A C 1
ATOM 1692 O O . TRP A 1 206 ? 18.782 13.756 4.732 1.00 91.00 206 TRP A O 1
ATOM 1702 N N . ARG A 1 207 ? 18.428 11.913 5.979 1.00 90.62 207 ARG A N 1
ATOM 1703 C CA . ARG A 1 207 ? 19.809 11.755 6.468 1.00 90.62 207 ARG A CA 1
ATOM 1704 C C . ARG A 1 207 ? 20.768 11.078 5.480 1.00 90.62 207 ARG A C 1
ATOM 1706 O O . ARG A 1 207 ? 21.966 11.098 5.724 1.00 90.62 207 ARG A O 1
ATOM 1713 N N . ALA A 1 208 ? 20.260 10.425 4.437 1.00 90.19 208 ALA A N 1
ATOM 1714 C CA . ALA A 1 208 ? 21.084 9.706 3.468 1.00 90.19 208 ALA A CA 1
ATOM 1715 C C . ALA A 1 208 ? 21.704 10.659 2.438 1.00 90.19 208 ALA A C 1
ATOM 1717 O O . ALA A 1 208 ? 21.039 11.612 2.008 1.00 90.19 208 ALA A O 1
ATOM 1718 N N . ASP A 1 209 ? 22.927 10.347 2.003 1.00 87.81 209 ASP A N 1
ATOM 1719 C CA . ASP A 1 209 ? 23.589 11.038 0.897 1.00 87.81 209 ASP A CA 1
ATOM 1720 C C . ASP A 1 209 ? 22.778 10.844 -0.393 1.00 87.81 209 ASP A C 1
ATOM 1722 O O . ASP A 1 209 ? 22.275 9.758 -0.682 1.00 87.81 209 ASP A O 1
ATOM 1726 N N . LYS A 1 210 ? 22.581 11.922 -1.154 1.00 86.38 210 LYS A N 1
ATOM 1727 C CA . LYS A 1 210 ? 21.805 11.882 -2.398 1.00 86.38 210 LYS A CA 1
ATOM 1728 C C . LYS A 1 210 ? 22.577 11.242 -3.540 1.00 86.38 210 LYS A C 1
ATOM 1730 O O . LYS A 1 210 ? 21.938 10.635 -4.399 1.00 86.38 210 LYS A O 1
ATOM 1735 N N . ASN A 1 211 ? 23.903 11.303 -3.481 1.00 83.94 211 ASN A N 1
ATOM 1736 C CA . ASN A 1 211 ? 24.785 10.702 -4.470 1.00 83.94 211 ASN A CA 1
ATOM 1737 C C . ASN A 1 211 ? 24.711 9.167 -4.456 1.00 83.94 211 ASN A C 1
ATOM 1739 O O . ASN A 1 211 ? 24.928 8.537 -5.483 1.00 83.94 211 ASN A O 1
ATOM 1743 N N . ASP A 1 212 ? 24.302 8.551 -3.339 1.00 85.44 212 ASP A N 1
ATOM 1744 C CA . ASP A 1 212 ? 24.090 7.095 -3.244 1.00 85.44 212 ASP A CA 1
ATOM 1745 C C . ASP A 1 212 ? 22.942 6.584 -4.136 1.00 85.44 212 ASP A C 1
ATOM 1747 O O . ASP A 1 212 ? 22.789 5.375 -4.355 1.00 85.44 212 ASP A O 1
ATOM 1751 N N . PHE A 1 213 ? 22.087 7.491 -4.616 1.00 86.50 213 PHE A N 1
ATOM 1752 C CA . PHE A 1 213 ? 20.923 7.162 -5.434 1.00 86.50 213 PHE A CA 1
ATOM 1753 C C . PHE A 1 213 ? 21.099 7.531 -6.909 1.00 86.50 213 PHE A C 1
ATOM 1755 O O . PHE A 1 213 ? 20.264 7.110 -7.717 1.00 86.50 213 PHE A O 1
ATOM 1762 N N . THR A 1 214 ? 22.157 8.273 -7.255 1.00 83.12 214 THR A N 1
ATOM 1763 C CA . THR A 1 214 ? 22.442 8.715 -8.622 1.00 83.12 214 THR A CA 1
ATOM 1764 C C . THR A 1 214 ? 23.662 8.006 -9.208 1.00 83.12 214 THR A C 1
ATOM 1766 O O . THR A 1 214 ? 24.611 7.674 -8.506 1.00 83.12 214 THR A O 1
ATOM 1769 N N . SER A 1 215 ? 23.629 7.725 -10.508 1.00 73.56 215 SER A N 1
ATOM 1770 C CA . SER A 1 215 ? 24.720 7.056 -11.232 1.00 73.56 215 SER A CA 1
ATOM 1771 C C . SER A 1 215 ? 25.902 7.991 -11.507 1.00 73.56 215 SER A C 1
ATOM 1773 O O . SER A 1 215 ? 27.050 7.549 -11.539 1.00 73.56 215 SER A O 1
ATOM 1775 N N . HIS A 1 216 ? 25.631 9.288 -11.651 1.00 64.50 216 HIS A N 1
ATOM 1776 C CA . HIS A 1 216 ? 26.644 10.326 -11.788 1.00 64.50 216 HIS A CA 1
ATOM 1777 C C . HIS A 1 216 ? 26.850 11.025 -10.440 1.00 64.50 216 HIS A C 1
ATOM 1779 O O . HIS A 1 216 ? 25.888 11.474 -9.809 1.00 64.50 216 HIS A O 1
ATOM 1785 N N . LYS A 1 217 ? 28.110 11.097 -9.994 1.00 54.84 217 LYS A N 1
ATOM 1786 C CA . LYS A 1 217 ? 28.516 11.988 -8.903 1.00 54.84 217 LYS A CA 1
ATOM 1787 C C . LYS A 1 217 ? 28.503 13.410 -9.463 1.00 54.84 217 LYS A C 1
ATOM 1789 O O . LYS A 1 217 ? 29.212 13.659 -10.437 1.00 54.84 217 LYS A O 1
ATOM 1794 N N . LEU A 1 218 ? 27.656 14.276 -8.909 1.00 48.09 218 LEU A N 1
ATOM 1795 C CA . LEU A 1 218 ? 27.717 15.721 -9.147 1.00 48.09 218 LEU A CA 1
ATOM 1796 C C . LEU A 1 218 ? 28.949 16.313 -8.457 1.00 48.09 218 LEU A C 1
ATOM 1798 O O . LEU A 1 218 ? 29.272 15.834 -7.343 1.00 48.09 218 LEU A O 1
#

Sequence (218 aa):
MGYVALDEETKSVRRFDSIRKAYYVLRRAQQTYGYRSHMPNVAFRKSDFMKEQGYQGNLEYVRGEYDFLVNKYAHCGDTATELDCDAWLIREAPSNKGWHNAHLYLQASRKSLERAASMRTLMFFDHLMPHLSLIATLAVATYSILMKNWILTGCAGFSFLLLFIVRMLIANKAIKHFDDGIAMFKLPFFEYGIIWRNLATKLRYWRADKNDFTSHKL